Protein AF-0000000085120761 (afdb_homodimer)

pLDDT: mean 97.5, std 2.38, range [82.94, 98.94]

InterPro domains:
  IPR002716 PIN domain [PF01850] (3-139)
  IPR002716 PIN domain [SM00670] (1-136)
  IPR029060 PIN-like domain superfamily [SSF88723] (1-139)

Nearest PDB structures (foldseek):
  4chg-assembly3_E  TM=7.598E-01  e=2.482E-04  Mycobacterium tuberculosis H37Rv
  2fe1-assembly1_A-2  TM=7.048E-01  e=1.363E-04  Pyrobaculum aerophilum str. IM2
  5x3t-assembly1_H  TM=6.875E-01  e=7.294E-04  Mycobacterium tuberculosis H37Rv
  5wzf-assembly1_A  TM=6.531E-01  e=1.497E-03  Mycobacterium tuberculosis H37Rv
  5wz4-assembly1_B  TM=6.826E-01  e=2.019E-03  Mycobacterium tuberculosis H37Rv

Structure (mmCIF, N/CA/C/O backbone):
data_AF-0000000085120761-model_v1
#
loop_
_entity.id
_entity.type
_entity.pdbx_description
1 polymer 'PilT protein domain protein'
#
loop_
_atom_site.group_PDB
_atom_site.id
_atom_site.type_symbol
_atom_site.label_atom_id
_atom_site.label_alt_id
_atom_site.label_comp_id
_atom_site.label_asym_id
_atom_site.label_entity_id
_atom_site.label_seq_id
_atom_site.pdbx_PDB_ins_code
_atom_site.Cartn_x
_atom_site.Cartn_y
_atom_site.Cartn_z
_atom_site.occupancy
_atom_site.B_iso_or_equiv
_atom_site.auth_seq_id
_atom_site.auth_comp_id
_atom_site.auth_asym_id
_atom_site.auth_atom_id
_atom_site.pdbx_PDB_model_num
ATOM 1 N N . MET A 1 1 ? 13.547 -23.406 1.868 1 90.12 1 MET A N 1
ATOM 2 C CA . MET A 1 1 ? 13.953 -22.031 1.578 1 90.12 1 MET A CA 1
ATOM 3 C C . MET A 1 1 ? 12.773 -21.078 1.728 1 90.12 1 MET A C 1
ATOM 5 O O . MET A 1 1 ? 11.625 -21.453 1.461 1 90.12 1 MET A O 1
ATOM 9 N N . ARG A 1 2 ? 13.047 -19.859 2.309 1 96.81 2 ARG A N 1
ATOM 10 C CA . ARG A 1 2 ? 12.039 -18.812 2.506 1 96.81 2 ARG A CA 1
ATOM 11 C C . ARG A 1 2 ? 12.297 -17.625 1.591 1 96.81 2 ARG A C 1
ATOM 13 O O . ARG A 1 2 ? 13.414 -17.094 1.541 1 96.81 2 ARG A O 1
ATOM 20 N N . ILE A 1 3 ? 11.273 -17.266 0.815 1 98.56 3 ILE A N 1
ATOM 21 C CA . ILE A 1 3 ? 11.461 -16.109 -0.053 1 98.56 3 ILE A CA 1
ATOM 22 C C . ILE A 1 3 ? 10.258 -15.172 0.06 1 98.56 3 ILE A C 1
ATOM 24 O O . ILE A 1 3 ? 9.156 -15.602 0.392 1 98.56 3 ILE A O 1
ATOM 28 N N . PHE A 1 4 ? 10.555 -13.953 -0.094 1 98.88 4 PHE A N 1
ATOM 29 C CA . PHE A 1 4 ? 9.477 -13 -0.313 1 98.88 4 PHE A CA 1
ATOM 30 C C . PHE A 1 4 ? 9.109 -12.93 -1.789 1 98.88 4 PHE A C 1
ATOM 32 O O . PHE A 1 4 ? 9.977 -13.031 -2.658 1 98.88 4 PHE A O 1
ATOM 39 N N . VAL A 1 5 ? 7.816 -12.852 -2.111 1 98.75 5 VAL A N 1
ATOM 40 C CA . VAL A 1 5 ? 7.367 -12.836 -3.5 1 98.75 5 VAL A CA 1
ATOM 41 C C . VAL A 1 5 ? 6.75 -11.477 -3.828 1 98.75 5 VAL A C 1
ATOM 43 O O . VAL A 1 5 ? 5.738 -11.094 -3.238 1 98.75 5 VAL A O 1
ATOM 46 N N . ASP A 1 6 ? 7.34 -10.812 -4.742 1 98.44 6 ASP A N 1
ATOM 47 C CA . ASP A 1 6 ? 6.891 -9.5 -5.195 1 98.44 6 ASP A CA 1
ATOM 48 C C . ASP A 1 6 ? 5.652 -9.617 -6.082 1 98.44 6 ASP A C 1
ATOM 50 O O . ASP A 1 6 ? 5.395 -10.672 -6.656 1 98.44 6 ASP A O 1
ATOM 54 N N . SER A 1 7 ? 4.926 -8.484 -6.184 1 98.31 7 SER A N 1
ATOM 55 C CA . SER A 1 7 ? 3.717 -8.453 -7.004 1 98.31 7 SER A CA 1
ATOM 56 C C . SER A 1 7 ? 4.031 -8.75 -8.469 1 98.31 7 SER A C 1
ATOM 58 O O . SER A 1 7 ? 3.201 -9.312 -9.18 1 98.31 7 SER A O 1
ATOM 60 N N . SER A 1 8 ? 5.242 -8.406 -8.938 1 97.25 8 SER A N 1
ATOM 61 C CA . SER A 1 8 ? 5.609 -8.617 -10.336 1 97.25 8 SER A CA 1
ATOM 62 C C . SER A 1 8 ? 5.582 -10.094 -10.695 1 97.25 8 SER A C 1
ATOM 64 O O . SER A 1 8 ? 5.195 -10.461 -11.805 1 97.25 8 SER A O 1
ATOM 66 N N . ILE A 1 9 ? 6 -10.961 -9.766 1 98.06 9 ILE A N 1
ATOM 67 C CA . ILE A 1 9 ? 6 -12.406 -9.992 1 98.06 9 ILE A CA 1
ATOM 68 C C . ILE A 1 9 ? 4.566 -12.914 -10.078 1 98.06 9 ILE A C 1
ATOM 70 O O . ILE A 1 9 ? 4.223 -13.68 -10.984 1 98.06 9 ILE A O 1
ATOM 74 N N . ILE A 1 10 ? 3.746 -12.461 -9.172 1 98.31 10 ILE A N 1
ATOM 75 C CA . ILE A 1 10 ? 2.371 -12.938 -9.07 1 98.31 10 ILE A CA 1
ATOM 76 C C . ILE A 1 10 ? 1.574 -12.461 -10.281 1 98.31 10 ILE A C 1
ATOM 78 O O . ILE A 1 10 ? 0.829 -13.234 -10.891 1 98.31 10 ILE A O 1
ATOM 82 N N . LEU A 1 11 ? 1.753 -11.219 -10.672 1 98.06 11 LEU A N 1
ATOM 83 C CA . LEU A 1 11 ? 1.053 -10.672 -11.828 1 98.06 11 LEU A CA 1
ATOM 84 C C . LEU A 1 11 ? 1.502 -11.359 -13.109 1 98.06 11 LEU A C 1
ATOM 86 O O . LEU A 1 11 ? 0.687 -11.617 -14 1 98.06 11 LEU A O 1
ATOM 90 N N . ALA A 1 12 ? 2.773 -11.648 -13.195 1 97.31 12 ALA A N 1
ATOM 91 C CA . ALA A 1 12 ? 3.279 -12.367 -14.367 1 97.31 12 ALA A CA 1
ATOM 92 C C . ALA A 1 12 ? 2.688 -13.766 -14.453 1 97.31 12 ALA A C 1
ATOM 94 O O . ALA A 1 12 ? 2.354 -14.242 -15.539 1 97.31 12 ALA A O 1
ATOM 95 N N . PHE A 1 13 ? 2.59 -14.383 -13.344 1 97.69 13 PHE A N 1
ATOM 96 C CA . PHE A 1 13 ? 1.987 -15.711 -13.297 1 97.69 13 PHE A CA 1
ATOM 97 C C . PHE A 1 13 ? 0.54 -15.664 -13.766 1 97.69 13 PHE A C 1
ATOM 99 O O . PHE A 1 13 ? 0.128 -16.469 -14.602 1 97.69 13 PHE A O 1
ATOM 106 N N . LEU A 1 14 ? -0.198 -14.664 -13.281 1 97.62 14 LEU A N 1
ATOM 107 C CA . LEU A 1 14 ? -1.61 -14.523 -13.617 1 97.62 14 LEU A CA 1
ATOM 108 C C . LEU A 1 14 ? -1.785 -14.188 -15.094 1 97.62 14 LEU A C 1
ATOM 110 O O . LEU A 1 14 ? -2.773 -14.586 -15.711 1 97.62 14 LEU A O 1
ATOM 114 N N . ALA A 1 15 ? -0.798 -13.492 -15.602 1 95.44 15 ALA A N 1
ATOM 115 C CA . ALA A 1 15 ? -0.85 -13.117 -17.016 1 95.44 15 ALA A CA 1
ATOM 116 C C . ALA A 1 15 ? -0.469 -14.289 -17.906 1 95.44 15 ALA A C 1
ATOM 118 O O . ALA A 1 15 ? -0.767 -14.281 -19.109 1 95.44 15 ALA A O 1
ATOM 119 N N . GLY A 1 16 ? 0.183 -15.312 -17.375 1 91.12 16 GLY A N 1
ATOM 120 C CA . GLY A 1 16 ? 0.531 -16.516 -18.125 1 91.12 16 GLY A CA 1
ATOM 121 C C . GLY A 1 16 ? 1.645 -16.281 -19.125 1 91.12 16 GLY A C 1
ATOM 122 O O . GLY A 1 16 ? 1.691 -16.938 -20.172 1 91.12 16 GLY A O 1
ATOM 123 N N . GLN A 1 17 ? 2.555 -15.391 -18.844 1 83 17 GLN A N 1
ATOM 124 C CA . GLN A 1 17 ? 3.471 -15.016 -19.922 1 83 17 GLN A CA 1
ATOM 125 C C . GLN A 1 17 ? 4.922 -15.117 -19.469 1 83 17 GLN A C 1
ATOM 127 O O . GLN A 1 17 ? 5.84 -14.75 -20.203 1 83 17 GLN A O 1
ATOM 132 N N . ASP A 1 18 ? 5.16 -15.555 -18.312 1 92.38 18 ASP A N 1
ATOM 133 C CA . ASP A 1 18 ? 6.535 -15.531 -17.828 1 92.38 18 ASP A CA 1
ATOM 134 C C . ASP A 1 18 ? 6.898 -16.859 -17.141 1 92.38 18 ASP A C 1
ATOM 136 O O . ASP A 1 18 ? 6.402 -17.156 -16.062 1 92.38 18 ASP A O 1
ATOM 140 N N . GLU A 1 19 ? 7.82 -17.594 -17.703 1 94.56 19 GLU A N 1
ATOM 141 C CA . GLU A 1 19 ? 8.211 -18.906 -17.203 1 94.56 19 GLU A CA 1
ATOM 142 C C . GLU A 1 19 ? 8.867 -18.781 -15.828 1 94.56 19 GLU A C 1
ATOM 144 O O . GLU A 1 19 ? 8.797 -19.719 -15.023 1 94.56 19 GLU A O 1
ATOM 149 N N . ARG A 1 20 ? 9.547 -17.797 -15.633 1 95.69 20 ARG A N 1
ATOM 150 C CA . ARG A 1 20 ? 10.188 -17.594 -14.336 1 95.69 20 ARG A CA 1
ATOM 151 C C . ARG A 1 20 ? 9.156 -17.516 -13.219 1 95.69 20 ARG A C 1
ATOM 153 O O . ARG A 1 20 ? 9.336 -18.109 -12.156 1 95.69 20 ARG A O 1
ATOM 160 N N . ALA A 1 21 ? 8.086 -16.797 -13.469 1 97.38 21 ALA A N 1
ATOM 161 C CA . ALA A 1 21 ? 6.988 -16.688 -12.508 1 97.38 21 ALA A CA 1
ATOM 162 C C . ALA A 1 21 ? 6.344 -18.047 -12.258 1 97.38 21 ALA A C 1
ATOM 164 O O . ALA A 1 21 ? 6.051 -18.406 -11.109 1 97.38 21 ALA A O 1
ATOM 165 N N . TYR A 1 22 ? 6.211 -18.844 -13.344 1 96.94 22 TYR A N 1
ATOM 166 C CA . TYR A 1 22 ? 5.613 -20.172 -13.227 1 96.94 22 TYR A CA 1
ATOM 167 C C . TYR A 1 22 ? 6.461 -21.062 -12.336 1 96.94 22 TYR A C 1
ATOM 169 O O . TYR A 1 22 ? 5.938 -21.766 -11.469 1 96.94 22 TYR A O 1
ATOM 177 N N . ARG A 1 23 ? 7.68 -21.031 -12.531 1 97 23 ARG A N 1
ATOM 178 C CA . ARG A 1 23 ? 8.586 -21.875 -11.766 1 97 23 ARG A CA 1
ATOM 179 C C . ARG A 1 23 ? 8.523 -21.531 -10.281 1 97 23 ARG A C 1
ATOM 181 O O . ARG A 1 23 ? 8.438 -22.438 -9.438 1 97 23 ARG A O 1
ATOM 188 N N . ILE A 1 24 ? 8.562 -20.266 -9.953 1 97.12 24 ILE A N 1
ATOM 189 C CA . ILE A 1 24 ? 8.555 -19.812 -8.562 1 97.12 24 ILE A CA 1
ATOM 190 C C . ILE A 1 24 ? 7.246 -20.25 -7.891 1 97.12 24 ILE A C 1
ATOM 192 O O . ILE A 1 24 ? 7.262 -20.812 -6.801 1 97.12 24 ILE A O 1
ATOM 196 N N . VAL A 1 25 ? 6.145 -20.016 -8.539 1 97.62 25 VAL A N 1
ATOM 197 C CA . VAL A 1 25 ? 4.832 -20.328 -7.98 1 97.62 25 VAL A CA 1
ATOM 198 C C . VAL A 1 25 ? 4.68 -21.844 -7.84 1 97.62 25 VAL A C 1
ATOM 200 O O . VAL A 1 25 ? 4.125 -22.328 -6.852 1 97.62 25 VAL A O 1
ATOM 203 N N . GLU A 1 26 ? 5.18 -22.547 -8.82 1 96.94 26 GLU A N 1
ATOM 204 C CA . GLU A 1 26 ? 5.133 -24 -8.766 1 96.94 26 GLU A CA 1
ATOM 205 C C . GLU A 1 26 ? 5.922 -24.531 -7.574 1 96.94 26 GLU A C 1
ATOM 207 O O . GLU A 1 26 ? 5.461 -25.438 -6.879 1 96.94 26 GLU A O 1
ATOM 212 N N . GLU A 1 27 ? 7.07 -23.984 -7.355 1 97.5 27 GLU A N 1
ATOM 213 C CA . GLU A 1 27 ? 7.898 -24.406 -6.23 1 97.5 27 GLU A CA 1
ATOM 214 C C . GLU A 1 27 ? 7.219 -24.109 -4.898 1 97.5 27 GLU A C 1
ATOM 216 O O . GLU A 1 27 ? 7.371 -24.859 -3.934 1 97.5 27 GLU A O 1
ATOM 221 N N . ILE A 1 28 ? 6.473 -23.062 -4.859 1 97.81 28 ILE A N 1
ATOM 222 C CA . ILE A 1 28 ? 5.742 -22.703 -3.646 1 97.81 28 ILE A CA 1
ATOM 223 C C . ILE A 1 28 ? 4.543 -23.641 -3.477 1 97.81 28 ILE A C 1
ATOM 225 O O . ILE A 1 28 ? 4.27 -24.109 -2.373 1 97.81 28 ILE A O 1
ATOM 229 N N . GLU A 1 29 ? 3.885 -23.891 -4.57 1 96.69 29 GLU A N 1
ATOM 230 C CA . GLU A 1 29 ? 2.715 -24.766 -4.562 1 96.69 29 GLU A CA 1
ATOM 231 C C . GLU A 1 29 ? 3.082 -26.172 -4.105 1 96.69 29 GLU A C 1
ATOM 233 O O . GLU A 1 29 ? 2.303 -26.828 -3.408 1 96.69 29 GLU A O 1
ATOM 238 N N . ASN A 1 30 ? 4.246 -26.562 -4.473 1 96.62 30 ASN A N 1
ATOM 239 C CA . ASN A 1 30 ? 4.684 -27.906 -4.133 1 96.62 30 ASN A CA 1
ATOM 240 C C . ASN A 1 30 ? 5.422 -27.938 -2.797 1 96.62 30 ASN A C 1
ATOM 242 O O . ASN A 1 30 ? 6.004 -28.969 -2.428 1 96.62 30 ASN A O 1
ATOM 246 N N . HIS A 1 31 ? 5.461 -26.859 -2.094 1 95.75 31 HIS A N 1
ATOM 247 C CA . HIS A 1 31 ? 6.008 -26.719 -0.748 1 95.75 31 HIS A CA 1
ATOM 248 C C . HIS A 1 31 ? 7.516 -26.922 -0.742 1 95.75 31 HIS A C 1
ATOM 250 O O . HIS A 1 31 ? 8.094 -27.297 0.283 1 95.75 31 HIS A O 1
ATOM 256 N N . ALA A 1 32 ? 8.078 -26.719 -1.984 1 96.56 32 ALA A N 1
ATOM 257 C CA . ALA A 1 32 ? 9.539 -26.766 -2.049 1 96.56 32 ALA A CA 1
ATOM 258 C C . ALA A 1 32 ? 10.156 -25.516 -1.42 1 96.56 32 ALA A C 1
ATOM 260 O O . ALA A 1 32 ? 11.258 -25.578 -0.875 1 96.56 32 ALA A O 1
ATOM 261 N N . ILE A 1 33 ? 9.516 -24.438 -1.567 1 96.75 33 ILE A N 1
ATOM 262 C CA . ILE A 1 33 ? 9.914 -23.188 -0.923 1 96.75 33 ILE A CA 1
ATOM 263 C C . ILE A 1 33 ? 8.703 -22.562 -0.25 1 96.75 33 ILE A C 1
ATOM 265 O O . ILE A 1 33 ? 7.555 -22.875 -0.589 1 96.75 33 ILE A O 1
ATOM 269 N N . ILE A 1 34 ? 8.961 -21.781 0.812 1 98.31 34 ILE A N 1
ATOM 270 C CA . ILE A 1 34 ? 7.91 -21.016 1.476 1 98.31 34 ILE A CA 1
ATOM 271 C C . ILE A 1 34 ? 7.891 -19.594 0.943 1 98.31 34 ILE A C 1
ATOM 273 O O . ILE A 1 34 ? 8.898 -18.891 1.001 1 98.31 34 ILE A O 1
ATOM 277 N N . GLY A 1 35 ? 6.758 -19.188 0.335 1 98.75 35 GLY A N 1
ATOM 278 C CA . GLY A 1 35 ? 6.594 -17.844 -0.196 1 98.75 35 GLY A CA 1
ATOM 279 C C . GLY A 1 35 ? 5.883 -16.906 0.761 1 98.75 35 GLY A C 1
ATOM 280 O O . GLY A 1 35 ? 4.852 -17.266 1.339 1 98.75 35 GLY A O 1
ATOM 281 N N . TYR A 1 36 ? 6.453 -15.734 0.98 1 98.94 36 TYR A N 1
ATOM 282 C CA . TYR A 1 36 ? 5.879 -14.727 1.86 1 98.94 36 TYR A CA 1
ATOM 283 C C . TYR A 1 36 ? 5.445 -13.492 1.07 1 98.94 36 TYR A C 1
ATOM 285 O O . TYR A 1 36 ? 6.066 -13.148 0.063 1 98.94 36 TYR A O 1
ATOM 293 N N . ILE A 1 37 ? 4.406 -12.875 1.478 1 98.94 37 ILE A N 1
ATOM 294 C CA . ILE A 1 37 ? 3.941 -11.594 0.964 1 98.94 37 ILE A CA 1
ATOM 295 C C . ILE A 1 37 ? 3.504 -10.695 2.125 1 98.94 37 ILE A C 1
ATOM 297 O O . ILE A 1 37 ? 3.65 -11.07 3.291 1 98.94 37 ILE A O 1
ATOM 301 N N . ASN A 1 38 ? 3.129 -9.5 1.855 1 98.94 38 ASN A N 1
ATOM 302 C CA . ASN A 1 38 ? 2.477 -8.617 2.818 1 98.94 38 ASN A CA 1
ATOM 303 C C . ASN A 1 38 ? 1.312 -7.863 2.186 1 98.94 38 ASN A C 1
ATOM 305 O O . ASN A 1 38 ? 0.981 -8.086 1.021 1 98.94 38 ASN A O 1
ATOM 309 N N . ALA A 1 39 ? 0.643 -7.027 2.938 1 98.88 39 ALA A N 1
ATOM 310 C CA . ALA A 1 39 ? -0.586 -6.371 2.5 1 98.88 39 ALA A CA 1
ATOM 311 C C . ALA A 1 39 ? -0.325 -5.453 1.311 1 98.88 39 ALA A C 1
ATOM 313 O O . ALA A 1 39 ? -1.201 -5.258 0.465 1 98.88 39 ALA A O 1
ATOM 314 N N . VAL A 1 40 ? 0.899 -4.898 1.229 1 98.88 40 VAL A N 1
ATOM 315 C CA . VAL A 1 40 ? 1.257 -4.039 0.105 1 98.88 40 VAL A CA 1
ATOM 316 C C . VAL A 1 40 ? 1.258 -4.852 -1.188 1 98.88 40 VAL A C 1
ATOM 318 O O . VAL A 1 40 ? 0.749 -4.395 -2.215 1 98.88 40 VAL A O 1
ATOM 321 N N . VAL A 1 41 ? 1.777 -6.074 -1.145 1 98.88 41 VAL A N 1
ATOM 322 C CA . VAL A 1 41 ? 1.788 -6.961 -2.307 1 98.88 41 VAL A CA 1
ATOM 323 C C . VAL A 1 41 ? 0.355 -7.309 -2.703 1 98.88 41 VAL A C 1
ATOM 325 O O . VAL A 1 41 ? 0.017 -7.32 -3.889 1 98.88 41 VAL A O 1
ATOM 328 N N . VAL A 1 42 ? -0.5 -7.566 -1.723 1 98.94 42 VAL A N 1
ATOM 329 C CA . VAL A 1 42 ? -1.896 -7.887 -2.004 1 98.94 42 VAL A CA 1
ATOM 330 C C . VAL A 1 42 ? -2.561 -6.719 -2.729 1 98.94 42 VAL A C 1
ATOM 332 O O . VAL A 1 42 ? -3.258 -6.918 -3.727 1 98.94 42 VAL A O 1
ATOM 335 N N . ASP A 1 43 ? -2.35 -5.531 -2.23 1 98.75 43 ASP A N 1
ATOM 336 C CA . ASP A 1 43 ? -2.902 -4.328 -2.848 1 98.75 43 ASP A CA 1
ATOM 337 C C . ASP A 1 43 ? -2.455 -4.207 -4.305 1 98.75 43 ASP A C 1
ATOM 339 O O . ASP A 1 43 ? -3.283 -4.023 -5.199 1 98.75 43 ASP A O 1
ATOM 343 N N . GLU A 1 44 ? -1.171 -4.371 -4.531 1 98.5 44 GLU A N 1
ATOM 344 C CA . GLU A 1 44 ? -0.598 -4.215 -5.863 1 98.5 44 GLU A CA 1
ATOM 345 C C . GLU A 1 44 ? -1.101 -5.297 -6.812 1 98.5 44 GLU A C 1
ATOM 347 O O . GLU A 1 44 ? -1.391 -5.023 -7.98 1 98.5 44 GLU A O 1
ATOM 352 N N . VAL A 1 45 ? -1.205 -6.535 -6.348 1 98.81 45 VAL A N 1
ATOM 353 C CA . VAL A 1 45 ? -1.626 -7.656 -7.184 1 98.81 45 VAL A CA 1
ATOM 354 C C . VAL A 1 45 ? -3.09 -7.484 -7.578 1 98.81 45 VAL A C 1
ATOM 356 O O . VAL A 1 45 ? -3.443 -7.621 -8.75 1 98.81 45 VAL A O 1
ATOM 359 N N . VAL A 1 46 ? -3.947 -7.129 -6.602 1 98.81 46 VAL A N 1
ATOM 360 C CA . VAL A 1 46 ? -5.375 -6.992 -6.875 1 98.81 46 VAL A CA 1
ATOM 361 C C . VAL A 1 46 ? -5.605 -5.828 -7.836 1 98.81 46 VAL A C 1
ATOM 363 O O . VAL A 1 46 ? -6.305 -5.977 -8.844 1 98.81 46 VAL A O 1
ATOM 366 N N . HIS A 1 47 ? -4.988 -4.734 -7.551 1 98.31 47 HIS A N 1
ATOM 367 C CA . HIS A 1 47 ? -5.125 -3.564 -8.406 1 98.31 47 HIS A CA 1
ATOM 368 C C . HIS A 1 47 ? -4.578 -3.838 -9.805 1 98.31 47 HIS A C 1
ATOM 370 O O . HIS A 1 47 ? -5.242 -3.553 -10.805 1 98.31 47 HIS A O 1
ATOM 376 N N . GLY A 1 48 ? -3.377 -4.348 -9.836 1 98 48 GLY A N 1
ATOM 377 C CA . GLY A 1 48 ? -2.748 -4.652 -11.109 1 98 48 GLY A CA 1
ATOM 378 C C . GLY A 1 48 ? -3.529 -5.656 -11.938 1 98 48 GLY A C 1
ATOM 379 O O . GLY A 1 48 ? -3.668 -5.496 -13.148 1 98 48 GLY A O 1
ATOM 380 N N . TYR A 1 49 ? -4.031 -6.676 -11.281 1 98.56 49 TYR A N 1
ATOM 381 C CA . TYR A 1 49 ? -4.793 -7.707 -11.977 1 98.56 49 TYR A CA 1
ATOM 382 C C . TYR A 1 49 ? -6.07 -7.133 -12.578 1 98.56 49 TYR A C 1
ATOM 384 O O . TYR A 1 49 ? -6.422 -7.441 -13.719 1 98.56 49 TYR A O 1
ATOM 392 N N . LEU A 1 50 ? -6.793 -6.316 -11.805 1 98.5 50 LEU A N 1
ATOM 393 C CA . LEU A 1 50 ? -8.031 -5.719 -12.305 1 98.5 50 LEU A CA 1
ATOM 394 C C . LEU A 1 50 ? -7.758 -4.848 -13.523 1 98.5 50 LEU A C 1
ATOM 396 O O . LEU A 1 50 ? -8.523 -4.871 -14.492 1 98.5 50 LEU A O 1
ATOM 400 N N . ARG A 1 51 ? -6.656 -4.121 -13.469 1 98 51 ARG A N 1
ATOM 401 C CA . ARG A 1 51 ? -6.293 -3.316 -14.633 1 98 51 ARG A CA 1
ATOM 402 C C . ARG A 1 51 ? -6.012 -4.199 -15.844 1 98 51 ARG A C 1
ATOM 404 O O . ARG A 1 51 ? -6.484 -3.922 -16.953 1 98 51 ARG A O 1
ATOM 411 N N . LEU A 1 52 ? -5.285 -5.219 -15.617 1 96.44 52 LEU A N 1
ATOM 412 C CA . LEU A 1 52 ? -4.883 -6.125 -16.688 1 96.44 52 LEU A CA 1
ATOM 413 C C . LEU A 1 52 ? -6.094 -6.855 -17.266 1 96.44 52 LEU A C 1
ATOM 415 O O . LEU A 1 52 ? -6.25 -6.938 -18.484 1 96.44 52 LEU A O 1
ATOM 419 N N . ALA A 1 53 ? -6.926 -7.371 -16.406 1 97 53 ALA A N 1
ATOM 420 C CA . ALA A 1 53 ? -8.039 -8.234 -16.797 1 97 53 ALA A CA 1
ATOM 421 C C . ALA A 1 53 ? -9.148 -7.43 -17.469 1 97 53 ALA A C 1
ATOM 423 O O . ALA A 1 53 ? -9.859 -7.941 -18.328 1 97 53 ALA A O 1
ATOM 424 N N . THR A 1 54 ? -9.297 -6.164 -17.094 1 97.62 54 THR A N 1
ATOM 425 C CA . THR A 1 54 ? -10.438 -5.402 -17.578 1 97.62 54 THR A CA 1
ATOM 426 C C . THR A 1 54 ? -10 -4.383 -18.641 1 97.62 54 THR A C 1
ATOM 428 O O . THR A 1 54 ? -10.82 -3.879 -19.406 1 97.62 54 THR A O 1
ATOM 431 N N . GLY A 1 55 ? -8.781 -3.992 -18.594 1 97.69 55 GLY A N 1
ATOM 432 C CA . GLY A 1 55 ? -8.289 -2.93 -19.453 1 97.69 55 GLY A CA 1
ATOM 433 C C . GLY A 1 55 ? -8.781 -1.553 -19.031 1 97.69 55 GLY A C 1
ATOM 434 O O . GLY A 1 55 ? -8.617 -0.582 -19.781 1 97.69 55 GLY A O 1
ATOM 435 N N . LEU A 1 56 ? -9.305 -1.443 -17.906 1 98 56 LEU A N 1
ATOM 436 C CA . LEU A 1 56 ? -9.898 -0.193 -17.453 1 98 56 LEU A CA 1
ATOM 437 C C . LEU A 1 56 ? -8.891 0.625 -16.656 1 98 56 LEU A C 1
ATOM 439 O O . LEU A 1 56 ? -7.934 0.074 -16.094 1 98 56 LEU A O 1
ATOM 443 N N . SER A 1 57 ? -9.117 1.918 -16.609 1 97.88 57 SER A N 1
ATOM 444 C CA . SER A 1 57 ? -8.32 2.789 -15.75 1 97.88 57 SER A CA 1
ATOM 445 C C . SER A 1 57 ? -8.648 2.559 -14.273 1 97.88 57 SER A C 1
ATOM 447 O O . SER A 1 57 ? -9.719 2.047 -13.938 1 97.88 57 SER A O 1
ATOM 449 N N . SER A 1 58 ? -7.707 2.947 -13.422 1 97 58 SER A N 1
ATOM 450 C CA . SER A 1 58 ? -7.938 2.859 -11.984 1 97 58 SER A CA 1
ATOM 451 C C . SER A 1 58 ? -9.203 3.605 -11.578 1 97 58 SER A C 1
ATOM 453 O O . SER A 1 58 ? -9.945 3.148 -10.711 1 97 58 SER A O 1
ATOM 455 N N . LYS A 1 59 ? -9.414 4.73 -12.219 1 97 59 LYS A N 1
ATOM 456 C CA . LYS A 1 59 ? -10.586 5.543 -11.922 1 97 59 LYS A CA 1
ATOM 457 C C . LYS A 1 59 ? -11.875 4.789 -12.25 1 97 59 LYS A C 1
ATOM 459 O O . LYS A 1 59 ? -12.828 4.809 -11.461 1 97 59 LYS A O 1
ATOM 464 N N . ARG A 1 60 ? -11.898 4.191 -13.375 1 98.25 60 ARG A N 1
ATOM 465 C CA . ARG A 1 60 ? -13.086 3.449 -13.789 1 98.25 60 ARG A CA 1
ATOM 466 C C . ARG A 1 60 ? -13.305 2.229 -12.898 1 98.25 60 ARG A C 1
ATOM 468 O O . ARG A 1 60 ? -14.445 1.897 -12.562 1 98.25 60 ARG A O 1
ATOM 475 N N . ILE A 1 61 ? -12.266 1.545 -12.523 1 98.44 61 ILE A N 1
ATOM 476 C CA . ILE A 1 61 ? -12.352 0.398 -11.625 1 98.44 61 ILE A CA 1
ATOM 477 C C . ILE A 1 61 ? -12.93 0.837 -10.281 1 98.44 61 ILE A C 1
ATOM 479 O O . ILE A 1 61 ? -13.812 0.18 -9.734 1 98.44 61 ILE A O 1
ATOM 483 N N . ARG A 1 62 ? -12.414 1.947 -9.797 1 97.94 62 ARG A N 1
ATOM 484 C CA . ARG A 1 62 ? -12.914 2.494 -8.547 1 97.94 62 ARG A CA 1
ATOM 485 C C . ARG A 1 62 ? -14.414 2.775 -8.633 1 97.94 62 ARG A C 1
ATOM 487 O O . ARG A 1 62 ? -15.164 2.461 -7.703 1 97.94 62 ARG A O 1
ATOM 494 N N . GLN A 1 63 ? -14.852 3.336 -9.75 1 97.81 63 GLN A N 1
ATOM 495 C CA . GLN A 1 63 ? -16.25 3.664 -9.953 1 97.81 63 GLN A CA 1
ATOM 496 C C . GLN A 1 63 ? -17.109 2.402 -9.984 1 97.81 63 GLN A C 1
ATOM 498 O O . GLN A 1 63 ? -18.203 2.375 -9.414 1 97.81 63 GLN A O 1
ATOM 503 N N . LEU A 1 64 ? -16.641 1.434 -10.648 1 98.25 64 LEU A N 1
ATOM 504 C CA . LEU A 1 64 ? -17.391 0.187 -10.773 1 98.25 64 LEU A CA 1
ATOM 505 C C . LEU A 1 64 ? -17.469 -0.538 -9.438 1 98.25 64 LEU A C 1
ATOM 507 O O . LEU A 1 64 ? -18.5 -1.129 -9.102 1 98.25 64 LEU A O 1
ATOM 511 N N . LEU A 1 65 ? -16.359 -0.501 -8.68 1 98 65 LEU A N 1
ATOM 512 C CA . LEU A 1 65 ? -16.375 -1.09 -7.348 1 98 65 LEU A CA 1
ATOM 513 C C . LEU A 1 65 ? -17.359 -0.355 -6.445 1 98 65 LEU A C 1
ATOM 515 O O . LEU A 1 65 ? -18.094 -0.983 -5.684 1 98 65 LEU A O 1
ATOM 519 N N . ALA A 1 66 ? -17.328 0.949 -6.559 1 97.31 66 ALA A N 1
ATOM 520 C CA . ALA A 1 66 ? -18.234 1.763 -5.754 1 97.31 66 ALA A CA 1
ATOM 521 C C . ALA A 1 66 ? -19.688 1.401 -6.031 1 97.31 66 ALA A C 1
ATOM 523 O O . ALA A 1 66 ? -20.547 1.486 -5.141 1 97.31 66 ALA A O 1
ATOM 524 N N . LYS A 1 67 ? -19.969 0.967 -7.238 1 96.75 67 LYS A N 1
ATOM 525 C CA . LYS A 1 67 ? -21.312 0.571 -7.645 1 96.75 67 LYS A CA 1
ATOM 526 C C . LYS A 1 67 ? -21.562 -0.898 -7.328 1 96.75 67 LYS A C 1
ATOM 528 O O . LYS A 1 67 ? -22.594 -1.45 -7.715 1 96.75 67 LYS A O 1
ATOM 533 N N . ARG A 1 68 ? -20.641 -1.521 -6.68 1 95.06 68 ARG A N 1
ATOM 534 C CA . ARG A 1 68 ? -20.719 -2.916 -6.262 1 95.06 68 ARG A CA 1
ATOM 535 C C . ARG A 1 68 ? -20.859 -3.842 -7.465 1 95.06 68 ARG A C 1
ATOM 537 O O . ARG A 1 68 ? -21.656 -4.777 -7.449 1 95.06 68 ARG A O 1
ATOM 544 N N . ASP A 1 69 ? -20.172 -3.43 -8.523 1 93.81 69 ASP A N 1
ATOM 545 C CA . ASP A 1 69 ? -20.109 -4.352 -9.648 1 93.81 69 ASP A CA 1
ATOM 546 C C . ASP A 1 69 ? -19.484 -5.68 -9.242 1 93.81 69 ASP A C 1
ATOM 548 O O . ASP A 1 69 ? -18.266 -5.766 -9.062 1 93.81 69 ASP A O 1
ATOM 552 N N . ARG A 1 70 ? -20.203 -6.75 -9.297 1 94.62 70 ARG A N 1
ATOM 553 C CA . ARG A 1 70 ? -19.781 -8.047 -8.781 1 94.62 70 ARG A CA 1
ATOM 554 C C . ARG A 1 70 ? -18.75 -8.688 -9.695 1 94.62 70 ARG A C 1
ATOM 556 O O . ARG A 1 70 ? -17.969 -9.547 -9.266 1 94.62 70 ARG A O 1
ATOM 563 N N . ARG A 1 71 ? -18.719 -8.266 -10.883 1 97.25 71 ARG A N 1
ATOM 564 C CA . ARG A 1 71 ? -17.828 -8.883 -11.852 1 97.25 71 ARG A CA 1
ATOM 565 C C . ARG A 1 71 ? -16.359 -8.68 -11.461 1 97.25 71 ARG A C 1
ATOM 567 O O . ARG A 1 71 ? -15.539 -9.578 -11.633 1 97.25 71 ARG A O 1
ATOM 574 N N . LEU A 1 72 ? -16.062 -7.484 -10.992 1 98.06 72 LEU A N 1
ATOM 575 C CA . LEU A 1 72 ? -14.68 -7.176 -10.625 1 98.06 72 LEU A CA 1
ATOM 576 C C . LEU A 1 72 ? -14.219 -8.039 -9.461 1 98.06 72 LEU A C 1
ATOM 578 O O . LEU A 1 72 ? -13.148 -8.648 -9.516 1 98.06 72 LEU A O 1
ATOM 582 N N . VAL A 1 73 ? -15.023 -8.109 -8.438 1 97.88 73 VAL A N 1
ATOM 583 C CA . VAL A 1 73 ? -14.664 -8.875 -7.25 1 97.88 73 VAL A CA 1
ATOM 584 C C . VAL A 1 73 ? -14.648 -10.367 -7.582 1 97.88 73 VAL A C 1
ATOM 586 O O . VAL A 1 73 ? -13.836 -11.117 -7.043 1 97.88 73 VAL A O 1
ATOM 589 N N . GLU A 1 74 ? -15.555 -10.789 -8.43 1 98.25 74 GLU A N 1
ATOM 590 C CA . GLU A 1 74 ? -15.586 -12.188 -8.852 1 98.25 74 GLU A CA 1
ATOM 591 C C . GLU A 1 74 ? -14.305 -12.578 -9.578 1 98.25 74 GLU A C 1
ATOM 593 O O . GLU A 1 74 ? -13.789 -13.68 -9.391 1 98.25 74 GLU A O 1
ATOM 598 N N . LEU A 1 75 ? -13.844 -11.648 -10.414 1 98.38 75 LEU A N 1
ATOM 599 C CA . LEU A 1 75 ? -12.57 -11.883 -11.078 1 98.38 75 LEU A CA 1
ATOM 600 C C . LEU A 1 75 ? -11.453 -12.094 -10.062 1 98.38 75 LEU A C 1
ATOM 602 O O . LEU A 1 75 ? -10.656 -13.016 -10.195 1 98.38 75 LEU A O 1
ATOM 606 N N . VAL A 1 76 ? -11.422 -11.266 -9.039 1 98.69 76 VAL A N 1
ATOM 607 C CA . VAL A 1 76 ? -10.391 -11.32 -8.008 1 98.69 76 VAL A CA 1
ATOM 608 C C . VAL A 1 76 ? -10.523 -12.609 -7.207 1 98.69 76 VAL A C 1
ATOM 610 O O . VAL A 1 76 ? -9.531 -13.297 -6.945 1 98.69 76 VAL A O 1
ATOM 613 N N . LYS A 1 77 ? -11.727 -12.945 -6.832 1 98.56 77 LYS A N 1
ATOM 614 C CA . LYS A 1 77 ? -11.984 -14.133 -6.02 1 98.56 77 LYS A CA 1
ATOM 615 C C . LYS A 1 77 ? -11.656 -15.406 -6.793 1 98.56 77 LYS A C 1
ATOM 617 O O . LYS A 1 77 ? -11.188 -16.391 -6.211 1 98.56 77 LYS A O 1
ATOM 622 N N . SER A 1 78 ? -11.891 -15.375 -8.078 1 98.44 78 SER A N 1
ATOM 623 C CA . SER A 1 78 ? -11.68 -16.562 -8.898 1 98.44 78 SER A CA 1
ATOM 624 C C . SER A 1 78 ? -10.203 -16.734 -9.266 1 98.44 78 SER A C 1
ATOM 626 O O . SER A 1 78 ? -9.664 -17.828 -9.211 1 98.44 78 SER A O 1
ATOM 628 N N . ASP A 1 79 ? -9.586 -15.641 -9.617 1 98.19 79 ASP A N 1
ATOM 629 C CA . ASP A 1 79 ? -8.281 -15.75 -10.266 1 98.19 79 ASP A CA 1
ATOM 630 C C . ASP A 1 79 ? -7.152 -15.406 -9.289 1 98.19 79 ASP A C 1
ATOM 632 O O . ASP A 1 79 ? -6.047 -15.945 -9.398 1 98.19 79 ASP A O 1
ATOM 636 N N . VAL A 1 80 ? -7.406 -14.516 -8.367 1 98.81 80 VAL A N 1
ATOM 637 C CA . VAL A 1 80 ? -6.324 -13.953 -7.566 1 98.81 80 VAL A CA 1
ATOM 638 C C . VAL A 1 80 ? -6.312 -14.602 -6.184 1 98.81 80 VAL A C 1
ATOM 640 O O . VAL A 1 80 ? -5.262 -15.039 -5.707 1 98.81 80 VAL A O 1
ATOM 643 N N . GLU A 1 81 ? -7.449 -14.688 -5.531 1 98.75 81 GLU A N 1
ATOM 644 C CA . GLU A 1 81 ? -7.559 -15.102 -4.137 1 98.75 81 GLU A CA 1
ATOM 645 C C . GLU A 1 81 ? -6.992 -16.5 -3.934 1 98.75 81 GLU A C 1
ATOM 647 O O . GLU A 1 81 ? -6.238 -16.75 -2.99 1 98.75 81 GLU A O 1
ATOM 652 N N . PRO A 1 82 ? -7.324 -17.5 -4.801 1 98.44 82 PRO A N 1
ATOM 653 C CA . PRO A 1 82 ? -6.75 -18.828 -4.605 1 98.44 82 PRO A CA 1
ATOM 654 C C . PRO A 1 82 ? -5.227 -18.828 -4.672 1 98.44 82 PRO A C 1
ATOM 656 O O . PRO A 1 82 ? -4.574 -19.594 -3.947 1 98.44 82 PRO A O 1
ATOM 659 N N . LEU A 1 83 ? -4.703 -18.016 -5.535 1 98.5 83 LEU A N 1
ATOM 660 C CA . LEU A 1 83 ? -3.256 -17.922 -5.676 1 98.5 83 LEU A CA 1
ATOM 661 C C . LEU A 1 83 ? -2.627 -17.312 -4.426 1 98.5 83 LEU A C 1
ATOM 663 O O . LEU A 1 83 ? -1.604 -17.797 -3.941 1 98.5 83 LEU A O 1
ATOM 667 N N . LEU A 1 84 ? -3.225 -16.281 -3.873 1 98.81 84 LEU A N 1
ATOM 668 C CA . LEU A 1 84 ? -2.674 -15.578 -2.717 1 98.81 84 LEU A CA 1
ATOM 669 C C . LEU A 1 84 ? -2.668 -16.484 -1.489 1 98.81 84 LEU A C 1
ATOM 671 O O . LEU A 1 84 ? -1.873 -16.281 -0.568 1 98.81 84 LEU A O 1
ATOM 675 N N . LYS A 1 85 ? -3.5 -17.5 -1.495 1 98.12 85 LYS A N 1
ATOM 676 C CA . LYS A 1 85 ? -3.59 -18.438 -0.375 1 98.12 85 LYS A CA 1
ATOM 677 C C . LYS A 1 85 ? -2.334 -19.297 -0.273 1 98.12 85 LYS A C 1
ATOM 679 O O . LYS A 1 85 ? -2.078 -19.906 0.764 1 98.12 85 LYS A O 1
ATOM 684 N N . LEU A 1 86 ? -1.57 -19.328 -1.359 1 98.25 86 LEU A N 1
ATOM 685 C CA . LEU A 1 86 ? -0.36 -20.141 -1.382 1 98.25 86 LEU A CA 1
ATOM 686 C C . LEU A 1 86 ? 0.73 -19.531 -0.516 1 98.25 86 LEU A C 1
ATOM 688 O O . LEU A 1 86 ? 1.708 -20.188 -0.168 1 98.25 86 LEU A O 1
ATOM 692 N N . PHE A 1 87 ? 0.569 -18.234 -0.156 1 98.75 87 PHE A N 1
ATOM 693 C CA . PHE A 1 87 ? 1.633 -17.5 0.503 1 98.75 87 PHE A CA 1
ATOM 694 C C . PHE A 1 87 ? 1.292 -17.25 1.967 1 98.75 87 PHE A C 1
ATOM 696 O O . PHE A 1 87 ? 0.122 -17.281 2.354 1 98.75 87 PHE A O 1
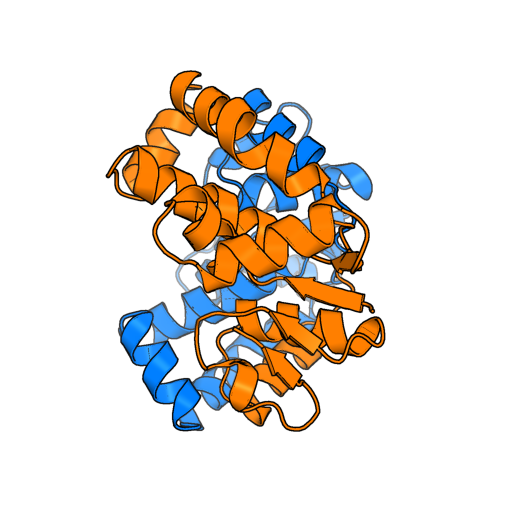ATOM 703 N N . ILE A 1 88 ? 2.271 -17.062 2.736 1 98.81 88 ILE A N 1
ATOM 704 C CA . ILE A 1 88 ? 2.109 -16.594 4.105 1 98.81 88 ILE A CA 1
ATOM 705 C C . ILE A 1 88 ? 2.205 -15.07 4.141 1 98.81 88 ILE A C 1
ATOM 707 O O . ILE A 1 88 ? 3.184 -14.492 3.66 1 98.81 88 ILE A O 1
ATOM 711 N N . THR A 1 89 ? 1.214 -14.438 4.652 1 98.88 89 THR A N 1
ATOM 712 C CA . THR A 1 89 ? 1.185 -12.984 4.711 1 98.88 89 THR A CA 1
ATOM 713 C C . THR A 1 89 ? 1.845 -12.477 5.992 1 98.88 89 THR A C 1
ATOM 715 O O . THR A 1 89 ? 1.451 -12.867 7.094 1 98.88 89 THR A O 1
ATOM 718 N N . LEU A 1 90 ? 2.787 -11.625 5.836 1 98.94 90 LEU A N 1
ATOM 719 C CA . LEU A 1 90 ? 3.521 -11.094 6.977 1 98.94 90 LEU A CA 1
ATOM 720 C C . LEU A 1 90 ? 2.938 -9.758 7.422 1 98.94 90 LEU A C 1
ATOM 722 O O . LEU A 1 90 ? 2.582 -8.922 6.59 1 98.94 90 LEU A O 1
ATOM 726 N N . PRO A 1 91 ? 2.824 -9.586 8.773 1 98.88 91 PRO A N 1
ATOM 727 C CA . PRO A 1 91 ? 2.463 -8.258 9.273 1 98.88 91 PRO A CA 1
ATOM 728 C C . PRO A 1 91 ? 3.465 -7.176 8.859 1 98.88 91 PRO A C 1
ATOM 730 O O . PRO A 1 91 ? 4.66 -7.457 8.742 1 98.88 91 PRO A O 1
ATOM 733 N N . ILE A 1 92 ? 2.939 -5.988 8.602 1 98.94 92 ILE A N 1
ATOM 734 C CA . ILE A 1 92 ? 3.795 -4.832 8.352 1 98.94 92 ILE A CA 1
ATOM 735 C C . ILE A 1 92 ? 3.936 -4.012 9.633 1 98.94 92 ILE A C 1
ATOM 737 O O . ILE A 1 92 ? 2.945 -3.5 10.164 1 98.94 92 ILE A O 1
ATOM 741 N N . VAL A 1 93 ? 5.156 -3.975 10.117 1 98.69 93 VAL A N 1
ATOM 742 C CA . VAL A 1 93 ? 5.465 -3.225 11.328 1 98.69 93 VAL A CA 1
ATOM 743 C C . VAL A 1 93 ? 6.586 -2.229 11.055 1 98.69 93 VAL A C 1
ATOM 745 O O . VAL A 1 93 ? 7.762 -2.525 11.289 1 98.69 93 VAL A O 1
ATOM 748 N N . LEU A 1 94 ? 6.176 -1.099 10.547 1 98.62 94 LEU A N 1
ATOM 749 C CA . LEU A 1 94 ? 7.172 -0.116 10.133 1 98.62 94 LEU A CA 1
ATOM 750 C C . LEU A 1 94 ? 6.758 1.289 10.555 1 98.62 94 LEU A C 1
ATOM 752 O O . LEU A 1 94 ? 5.566 1.604 10.602 1 98.62 94 LEU A O 1
ATOM 756 N N . GLU A 1 95 ? 7.75 2.057 10.859 1 98.62 95 GLU A N 1
ATOM 757 C CA . GLU A 1 95 ? 7.551 3.484 11.078 1 98.62 95 GLU A CA 1
ATOM 758 C C . GLU A 1 95 ? 7.871 4.289 9.828 1 98.62 95 GLU A C 1
ATOM 760 O O . GLU A 1 95 ? 8.68 3.867 9 1 98.62 95 GLU A O 1
ATOM 765 N N . PRO A 1 96 ? 7.215 5.477 9.727 1 98.88 96 PRO A N 1
ATOM 766 C CA . PRO A 1 96 ? 7.418 6.293 8.531 1 98.88 96 PRO A CA 1
ATOM 767 C C . PRO A 1 96 ? 8.891 6.598 8.266 1 98.88 96 PRO A C 1
ATOM 769 O O . PRO A 1 96 ? 9.336 6.547 7.117 1 98.88 96 PRO A O 1
ATOM 772 N N . HIS A 1 97 ? 9.68 6.836 9.312 1 98.69 97 HIS A N 1
ATOM 773 C CA . HIS A 1 97 ? 11.078 7.219 9.109 1 98.69 97 HIS A CA 1
ATOM 774 C C . HIS A 1 97 ? 11.883 6.062 8.531 1 98.69 97 HIS A C 1
ATOM 776 O O . HIS A 1 97 ? 12.828 6.281 7.766 1 98.69 97 HIS A O 1
ATOM 782 N N . GLU A 1 98 ? 11.547 4.852 8.875 1 98.81 98 GLU A N 1
ATOM 783 C CA . GLU A 1 98 ? 12.219 3.689 8.305 1 98.81 98 GLU A CA 1
ATOM 784 C C . GLU A 1 98 ? 12 3.604 6.801 1 98.81 98 GLU A C 1
ATOM 786 O O . GLU A 1 98 ? 12.938 3.316 6.047 1 98.81 98 GLU A O 1
ATOM 791 N N . ILE A 1 99 ? 10.758 3.898 6.406 1 98.81 99 ILE A N 1
ATOM 792 C CA . ILE A 1 99 ? 10.391 3.834 4.996 1 98.81 99 ILE A CA 1
ATOM 793 C C . ILE A 1 99 ? 11.148 4.906 4.219 1 98.81 99 ILE A C 1
ATOM 795 O O . ILE A 1 99 ? 11.75 4.621 3.182 1 98.81 99 ILE A O 1
ATOM 799 N N . ILE A 1 100 ? 11.156 6.094 4.77 1 98.69 100 ILE A N 1
ATOM 800 C CA . ILE A 1 100 ? 11.797 7.23 4.117 1 98.69 100 ILE A CA 1
ATOM 801 C C . ILE A 1 100 ? 13.305 7.004 4.031 1 98.69 100 ILE A C 1
ATOM 803 O O . ILE A 1 100 ? 13.922 7.285 3.006 1 98.69 100 ILE A O 1
ATOM 807 N N . GLU A 1 101 ? 13.891 6.406 5.066 1 98.38 101 GLU A N 1
ATOM 808 C CA . GLU A 1 101 ? 15.312 6.098 5.066 1 98.38 101 GLU A CA 1
ATOM 809 C C . GLU A 1 101 ? 15.648 5.043 4.016 1 98.38 101 GLU A C 1
ATOM 811 O O . GLU A 1 101 ? 16.688 5.133 3.346 1 98.38 101 GLU A O 1
ATOM 816 N N . ALA A 1 102 ? 14.844 4.066 3.904 1 98.38 102 ALA A N 1
ATOM 817 C CA . ALA A 1 102 ? 15.062 3.029 2.9 1 98.38 102 ALA A CA 1
ATOM 818 C C . ALA A 1 102 ? 14.953 3.598 1.489 1 98.38 102 ALA A C 1
ATOM 820 O O . ALA A 1 102 ? 15.688 3.193 0.588 1 98.38 102 ALA A O 1
ATOM 821 N N . MET A 1 103 ? 13.953 4.535 1.258 1 98.56 103 MET A N 1
ATOM 822 C CA . MET A 1 103 ? 13.852 5.219 -0.029 1 98.56 103 MET A CA 1
ATOM 823 C C . MET A 1 103 ? 15.164 5.914 -0.38 1 98.56 103 MET A C 1
ATOM 825 O O . MET A 1 103 ? 15.625 5.832 -1.518 1 98.56 103 MET A O 1
ATOM 829 N N . GLU A 1 104 ? 15.695 6.57 0.633 1 98.06 104 GLU A N 1
ATOM 830 C CA . GLU A 1 104 ? 16.938 7.32 0.44 1 98.06 104 GLU A CA 1
ATOM 831 C C . GLU A 1 104 ? 18.109 6.387 0.184 1 98.06 104 GLU A C 1
ATOM 833 O O . GLU A 1 104 ? 18.891 6.602 -0.748 1 98.06 104 GLU A O 1
ATOM 838 N N . GLU A 1 105 ? 18.25 5.398 0.963 1 97.94 105 GLU A N 1
ATOM 839 C CA . GLU A 1 105 ? 19.406 4.508 0.949 1 97.94 105 GLU A CA 1
ATOM 840 C C . GLU A 1 105 ? 19.438 3.67 -0.325 1 97.94 105 GLU A C 1
ATOM 842 O O . GLU A 1 105 ? 20.5 3.428 -0.886 1 97.94 105 GLU A O 1
ATOM 847 N N . TYR A 1 106 ? 18.297 3.271 -0.792 1 98 106 TYR A N 1
ATOM 848 C CA . TYR A 1 106 ? 18.297 2.275 -1.858 1 98 106 TYR A CA 1
ATOM 849 C C . TYR A 1 106 ? 17.656 2.834 -3.125 1 98 106 TYR A C 1
ATOM 851 O O . TYR A 1 106 ? 17.625 2.158 -4.156 1 98 106 TYR A O 1
ATOM 859 N N . GLY A 1 107 ? 17.125 4.039 -3.078 1 97.81 107 GLY A N 1
ATOM 860 C CA . GLY A 1 107 ? 16.516 4.645 -4.254 1 97.81 107 GLY A CA 1
ATOM 861 C C . GLY A 1 107 ? 15.211 3.98 -4.656 1 97.81 107 GLY A C 1
ATOM 862 O O . GLY A 1 107 ? 14.984 3.711 -5.84 1 97.81 107 GLY A O 1
ATOM 863 N N . LEU A 1 108 ? 14.391 3.74 -3.66 1 98.12 108 LEU A N 1
ATOM 864 C CA . LEU A 1 108 ? 13.172 2.975 -3.895 1 98.12 108 LEU A CA 1
ATOM 865 C C . LEU A 1 108 ? 11.938 3.867 -3.795 1 98.12 108 LEU A C 1
ATOM 867 O O . LEU A 1 108 ? 11.945 4.867 -3.074 1 98.12 108 LEU A O 1
ATOM 871 N N . MET A 1 109 ? 10.883 3.496 -4.566 1 98 109 MET A N 1
ATOM 872 C CA . MET A 1 109 ? 9.547 4.012 -4.281 1 98 109 MET A CA 1
ATOM 873 C C . MET A 1 109 ? 9.055 3.527 -2.92 1 98 109 MET A C 1
ATO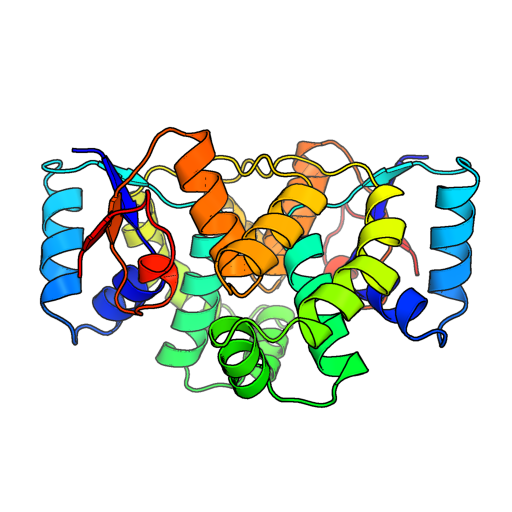M 875 O O . MET A 1 109 ? 9.555 2.529 -2.396 1 98 109 MET A O 1
ATOM 879 N N . PRO A 1 110 ? 8.109 4.188 -2.312 1 98.38 110 PRO A N 1
ATOM 880 C CA . PRO A 1 110 ? 7.695 3.857 -0.947 1 98.38 110 PRO A CA 1
ATOM 881 C C . PRO A 1 110 ? 7.184 2.426 -0.817 1 98.38 110 PRO A C 1
ATOM 883 O O . PRO A 1 110 ? 7.531 1.726 0.138 1 98.38 110 PRO A O 1
ATOM 886 N N . ALA A 1 111 ? 6.398 1.923 -1.762 1 98.31 111 ALA A N 1
ATOM 887 C CA . ALA A 1 111 ? 5.863 0.565 -1.688 1 98.31 111 ALA A CA 1
ATOM 888 C C . ALA A 1 111 ? 6.988 -0.466 -1.671 1 98.31 111 ALA A C 1
ATOM 890 O O . ALA A 1 111 ? 6.957 -1.416 -0.886 1 98.31 111 ALA A O 1
ATOM 891 N N . ASP A 1 112 ? 8 -0.264 -2.477 1 98.62 112 ASP A N 1
ATOM 892 C CA . ASP A 1 112 ? 9.148 -1.172 -2.523 1 98.62 112 ASP A CA 1
ATOM 893 C C . ASP A 1 112 ? 9.969 -1.086 -1.24 1 98.62 112 ASP A C 1
ATOM 895 O O . ASP A 1 112 ? 10.531 -2.086 -0.789 1 98.62 112 ASP A O 1
ATOM 899 N N . ALA A 1 113 ? 10.047 0.123 -0.688 1 98.75 113 ALA A N 1
ATOM 900 C CA . ALA A 1 113 ? 10.719 0.289 0.596 1 98.75 113 ALA A CA 1
ATOM 901 C C . ALA A 1 113 ? 10.023 -0.507 1.691 1 98.75 113 ALA A C 1
ATOM 903 O O . ALA A 1 113 ? 10.672 -1.165 2.504 1 98.75 113 ALA A O 1
ATOM 904 N N . VAL A 1 114 ? 8.719 -0.477 1.699 1 98.88 114 VAL A N 1
ATOM 905 C CA . VAL A 1 114 ? 7.938 -1.226 2.682 1 98.88 114 VAL A CA 1
ATOM 906 C C . VAL A 1 114 ? 8.195 -2.721 2.516 1 98.88 114 VAL A C 1
ATOM 908 O O . VAL A 1 114 ? 8.398 -3.436 3.5 1 98.88 114 VAL A O 1
ATOM 911 N N . ILE A 1 115 ? 8.227 -3.186 1.288 1 98.88 115 ILE A N 1
ATOM 912 C CA . ILE A 1 115 ? 8.453 -4.598 0.996 1 98.88 115 ILE A CA 1
ATOM 913 C C . ILE A 1 115 ? 9.852 -5 1.446 1 98.88 115 ILE A C 1
ATOM 915 O O . ILE A 1 115 ? 10.016 -5.988 2.166 1 98.88 115 ILE A O 1
ATOM 919 N N . ALA A 1 116 ? 10.852 -4.227 1.112 1 98.75 116 ALA A N 1
ATOM 920 C CA . ALA A 1 116 ? 12.234 -4.523 1.493 1 98.75 116 ALA A CA 1
ATOM 921 C C . ALA A 1 116 ? 12.391 -4.551 3.01 1 98.75 116 ALA A C 1
ATOM 923 O O . ALA A 1 116 ? 13.047 -5.438 3.559 1 98.75 116 ALA A O 1
ATOM 924 N N . LEU A 1 117 ? 11.773 -3.605 3.664 1 98.88 117 LEU A N 1
ATOM 925 C CA . LEU A 1 117 ? 11.898 -3.506 5.113 1 98.88 117 LEU A CA 1
ATOM 926 C C . LEU A 1 117 ? 11.148 -4.641 5.805 1 98.88 117 LEU A C 1
ATOM 928 O O . LEU A 1 117 ? 11.57 -5.113 6.863 1 98.88 117 LEU A O 1
ATOM 932 N N . THR A 1 118 ? 10.023 -5.074 5.164 1 98.88 118 THR A N 1
ATOM 933 C CA . THR A 1 118 ? 9.352 -6.27 5.672 1 98.88 118 THR A CA 1
ATOM 934 C C . THR A 1 118 ? 10.281 -7.477 5.613 1 98.88 118 THR A C 1
ATOM 936 O O . THR A 1 118 ? 10.391 -8.234 6.582 1 98.88 118 THR A O 1
ATOM 939 N N . CYS A 1 119 ? 10.984 -7.633 4.492 1 98.75 119 CYS A N 1
ATOM 940 C CA . CYS A 1 119 ? 11.969 -8.695 4.355 1 98.75 119 CYS A CA 1
ATOM 941 C C . CYS A 1 119 ? 13.016 -8.617 5.461 1 98.75 119 CYS A C 1
ATOM 943 O O . CYS A 1 119 ? 13.289 -9.617 6.137 1 98.75 119 CYS A O 1
ATOM 945 N N . LYS A 1 120 ? 13.523 -7.441 5.664 1 98.69 120 LYS A N 1
ATOM 946 C CA . LYS A 1 120 ? 14.562 -7.246 6.672 1 98.69 120 LYS A CA 1
ATOM 947 C C . LYS A 1 120 ? 14.047 -7.586 8.07 1 98.69 120 LYS A C 1
ATOM 949 O O . LYS A 1 120 ? 14.719 -8.273 8.836 1 98.69 120 LYS A O 1
ATOM 954 N N . HIS A 1 121 ? 12.898 -7.125 8.383 1 98.69 121 HIS A N 1
ATOM 955 C CA . HIS A 1 121 ? 12.297 -7.312 9.703 1 98.69 121 HIS A CA 1
ATOM 956 C C . HIS A 1 121 ? 12.141 -8.797 10.031 1 98.69 121 HIS A C 1
ATOM 958 O O . HIS A 1 121 ? 12.352 -9.203 11.172 1 98.69 121 HIS A O 1
ATOM 964 N N . TYR A 1 122 ? 11.805 -9.602 9.031 1 98.69 122 TYR A N 1
ATOM 965 C CA . TYR A 1 122 ? 11.492 -11 9.281 1 98.69 122 TYR A CA 1
ATOM 966 C C . TYR A 1 122 ? 12.656 -11.906 8.906 1 98.69 122 TYR A C 1
ATOM 968 O O . TYR A 1 122 ? 12.531 -13.133 8.906 1 98.69 122 TYR A O 1
ATOM 976 N N . GLY A 1 123 ? 13.742 -11.328 8.539 1 98.38 123 GLY A N 1
ATOM 977 C CA . GLY A 1 123 ? 14.938 -12.102 8.234 1 98.38 123 GLY A CA 1
ATOM 978 C C . GLY A 1 123 ? 14.828 -12.891 6.949 1 98.38 123 GLY A C 1
ATOM 979 O O . GLY A 1 123 ? 15.289 -14.031 6.875 1 98.38 123 GLY A O 1
ATOM 980 N N . ILE A 1 124 ? 14.086 -12.383 6.016 1 98.62 124 ILE A N 1
ATOM 981 C CA . ILE A 1 124 ? 13.992 -12.961 4.684 1 98.62 124 ILE A CA 1
ATOM 982 C C . ILE A 1 124 ? 14.922 -12.219 3.729 1 98.62 124 ILE A C 1
ATOM 984 O O . ILE A 1 124 ? 14.688 -11.055 3.395 1 98.62 124 ILE A O 1
ATOM 988 N N . TYR A 1 125 ? 15.906 -12.875 3.215 1 98.19 125 TYR A N 1
ATOM 989 C CA . TYR A 1 1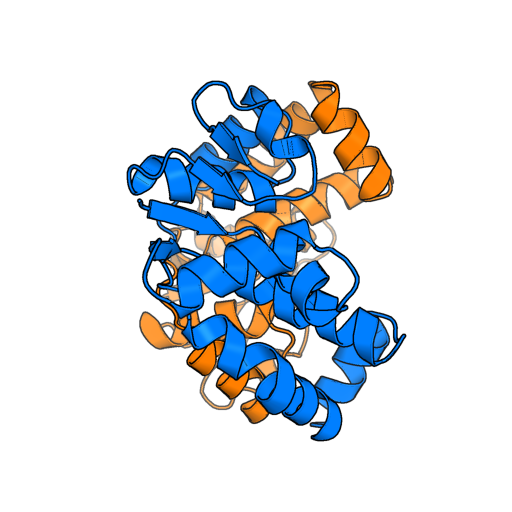25 ? 16.953 -12.156 2.5 1 98.19 125 TYR A CA 1
ATOM 990 C C . TYR A 1 125 ? 16.969 -12.539 1.024 1 98.19 125 TYR A C 1
ATOM 992 O O . TYR A 1 125 ? 17.953 -12.305 0.325 1 98.19 125 TYR A O 1
ATOM 1000 N N . THR A 1 126 ? 15.906 -13.172 0.545 1 98.56 126 THR A N 1
ATOM 1001 C CA . THR A 1 126 ? 15.695 -13.461 -0.869 1 98.56 126 THR A CA 1
ATOM 1002 C C . THR A 1 126 ? 14.297 -13.016 -1.308 1 98.56 126 THR A C 1
ATOM 1004 O O . THR A 1 126 ? 13.312 -13.281 -0.618 1 98.56 126 THR A O 1
ATOM 1007 N N . ILE A 1 127 ? 14.258 -12.312 -2.379 1 98.75 127 ILE A N 1
ATOM 1008 C CA . ILE A 1 127 ? 12.984 -11.859 -2.939 1 98.75 127 ILE A CA 1
ATOM 1009 C C . ILE A 1 127 ? 12.883 -12.297 -4.398 1 98.75 127 ILE A C 1
ATOM 1011 O O . ILE A 1 127 ? 13.867 -12.25 -5.141 1 98.75 127 ILE A O 1
ATOM 1015 N N . ALA A 1 128 ? 11.734 -12.906 -4.758 1 98.31 128 ALA A N 1
ATOM 1016 C CA . ALA A 1 128 ? 11.406 -13.141 -6.164 1 98.31 128 ALA A CA 1
ATOM 1017 C C . ALA A 1 128 ? 10.727 -11.914 -6.777 1 98.31 128 ALA A C 1
ATOM 1019 O O . ALA A 1 128 ? 9.648 -11.508 -6.328 1 98.31 128 ALA A O 1
ATOM 1020 N N . ALA A 1 129 ? 11.359 -11.328 -7.719 1 98.06 129 ALA A N 1
ATOM 1021 C CA . ALA A 1 129 ? 10.852 -10.133 -8.383 1 98.06 129 ALA A CA 1
ATOM 1022 C C . ALA A 1 129 ? 11.344 -10.062 -9.828 1 98.06 129 ALA A C 1
ATOM 1024 O O . ALA A 1 129 ? 12.422 -10.562 -10.156 1 98.06 129 ALA A O 1
ATOM 1025 N N . LEU A 1 130 ? 10.523 -9.469 -10.727 1 95.12 130 LEU A N 1
ATOM 1026 C CA . LEU A 1 130 ? 10.906 -9.344 -12.133 1 95.12 130 LEU A CA 1
ATOM 1027 C C . LEU A 1 130 ? 11.516 -7.973 -12.406 1 95.12 130 LEU A C 1
ATOM 1029 O O . LEU A 1 130 ? 12.234 -7.797 -13.391 1 95.12 130 LEU A O 1
ATOM 1033 N N . ASP A 1 131 ? 11.25 -7.027 -11.57 1 86.5 131 ASP A N 1
ATOM 1034 C CA . ASP A 1 131 ? 11.859 -5.715 -11.781 1 86.5 131 ASP A CA 1
ATOM 1035 C C . ASP A 1 131 ? 13.164 -5.582 -11 1 86.5 131 ASP A C 1
ATOM 1037 O O . ASP A 1 131 ? 13.367 -6.273 -10 1 86.5 131 ASP A O 1
ATOM 1041 N N . ASP A 1 132 ? 14.062 -4.699 -11.406 1 90.56 132 ASP A N 1
ATOM 1042 C CA . ASP A 1 132 ? 15.445 -4.637 -10.938 1 90.56 132 ASP A CA 1
ATOM 1043 C C . ASP A 1 132 ? 15.586 -3.648 -9.781 1 90.56 132 ASP A C 1
ATOM 1045 O O . ASP A 1 132 ? 16.688 -3.426 -9.273 1 90.56 132 ASP A O 1
ATOM 1049 N N . ASP A 1 133 ? 14.539 -3.129 -9.289 1 95.25 133 ASP A N 1
ATOM 1050 C CA . ASP A 1 133 ? 14.656 -2.1 -8.266 1 95.25 133 ASP A CA 1
ATOM 1051 C C . ASP A 1 133 ? 15.266 -2.668 -6.984 1 95.25 133 ASP A C 1
ATOM 1053 O O . ASP A 1 133 ? 16.109 -2.025 -6.355 1 95.25 133 ASP A O 1
ATOM 1057 N N . PHE A 1 134 ? 14.938 -3.879 -6.668 1 98.06 134 PHE A N 1
ATOM 1058 C CA . PHE A 1 134 ? 15.398 -4.48 -5.422 1 98.06 134 PHE A CA 1
ATOM 1059 C C . PHE A 1 134 ? 16.875 -4.855 -5.508 1 98.06 134 PHE A C 1
ATOM 1061 O O . PHE A 1 134 ? 17.516 -5.117 -4.488 1 98.06 134 PHE A O 1
ATOM 1068 N N . ARG A 1 135 ? 17.453 -4.871 -6.723 1 97.31 135 ARG A N 1
ATOM 1069 C CA . ARG A 1 135 ? 18.859 -5.219 -6.895 1 97.31 135 ARG A CA 1
ATOM 1070 C C . ARG A 1 135 ? 19.766 -4.145 -6.305 1 97.31 135 ARG A C 1
ATOM 1072 O O . ARG A 1 135 ? 20.953 -4.387 -6.059 1 97.31 135 ARG A O 1
ATOM 1079 N N . ARG A 1 136 ? 19.234 -3.066 -6.031 1 97.5 136 ARG A N 1
ATOM 1080 C CA . ARG A 1 136 ? 20 -1.969 -5.445 1 97.5 136 ARG A CA 1
ATOM 1081 C C . ARG A 1 136 ? 20.172 -2.162 -3.943 1 97.5 136 ARG A C 1
ATOM 1083 O O . ARG A 1 136 ? 20.875 -1.402 -3.291 1 97.5 136 ARG A O 1
ATOM 1090 N N . ILE A 1 137 ? 19.547 -3.137 -3.402 1 98.19 137 ILE A N 1
ATOM 1091 C CA . ILE A 1 137 ? 19.641 -3.451 -1.98 1 98.19 137 ILE A CA 1
ATOM 1092 C C . ILE A 1 137 ? 20.719 -4.508 -1.752 1 98.19 137 ILE A C 1
ATOM 1094 O O . ILE A 1 137 ? 20.516 -5.684 -2.061 1 98.19 137 ILE A O 1
ATOM 1098 N N . PRO A 1 138 ? 21.781 -4.207 -1.097 1 97.75 138 PRO A N 1
ATOM 1099 C CA . PRO A 1 138 ? 22.953 -5.086 -1.022 1 97.75 138 PRO A CA 1
ATOM 1100 C C . PRO A 1 138 ? 22.672 -6.383 -0.272 1 97.75 138 PRO A C 1
ATOM 1102 O O . PRO A 1 138 ? 23.266 -7.422 -0.573 1 97.75 138 PRO A O 1
ATOM 1105 N N . TRP A 1 139 ? 21.797 -6.379 0.676 1 98.12 139 TRP A N 1
ATOM 1106 C CA . TRP A 1 139 ? 21.594 -7.539 1.539 1 98.12 139 TRP A CA 1
ATOM 1107 C C . TRP A 1 139 ? 20.453 -8.414 1.032 1 98.12 139 TRP A C 1
ATOM 1109 O O . TRP A 1 139 ? 20.172 -9.461 1.613 1 98.12 139 TRP A O 1
ATOM 1119 N N . LEU A 1 140 ? 19.75 -8.016 0.002 1 98.38 140 LEU A N 1
ATOM 1120 C CA . LEU A 1 140 ? 18.578 -8.719 -0.516 1 98.38 140 LEU A CA 1
ATOM 1121 C C . LEU A 1 140 ? 18.891 -9.398 -1.845 1 98.38 140 LEU A C 1
ATOM 1123 O O . LEU A 1 140 ? 19.156 -8.727 -2.846 1 98.38 140 LEU A O 1
ATOM 1127 N N . LYS A 1 141 ? 18.875 -10.688 -1.826 1 98 141 LYS A N 1
ATOM 1128 C CA . LYS A 1 141 ? 19.094 -11.445 -3.061 1 98 141 LYS A CA 1
ATOM 1129 C C . LYS A 1 141 ? 17.828 -11.453 -3.918 1 98 141 LYS A C 1
ATOM 1131 O O . LYS A 1 141 ? 16.734 -11.773 -3.432 1 98 141 LYS A O 1
ATOM 1136 N N . VAL A 1 142 ? 17.969 -11.102 -5.195 1 98.12 142 VAL A N 1
ATOM 1137 C CA . VAL A 1 142 ? 16.828 -11.07 -6.109 1 98.12 142 VAL A CA 1
ATOM 1138 C C . VAL A 1 142 ? 16.891 -12.258 -7.059 1 98.12 142 VAL A C 1
ATOM 1140 O O . VAL A 1 142 ? 17.922 -12.492 -7.707 1 98.12 142 VAL A O 1
ATOM 1143 N N . ILE A 1 143 ? 15.828 -12.953 -7.082 1 95.88 143 ILE A N 1
ATOM 1144 C CA . ILE A 1 143 ? 15.727 -14.031 -8.055 1 95.88 143 ILE A CA 1
ATOM 1145 C C . ILE A 1 143 ? 14.555 -13.773 -8.992 1 95.88 143 ILE A C 1
ATOM 1147 O O . ILE A 1 143 ? 13.555 -13.164 -8.602 1 95.88 143 ILE A O 1
ATOM 1151 N N . PRO A 1 144 ? 14.68 -14.172 -10.305 1 85.38 144 PRO A N 1
ATOM 1152 C CA . PRO A 1 144 ? 13.602 -13.93 -11.266 1 85.38 144 PRO A CA 1
ATOM 1153 C C . PRO A 1 144 ? 12.508 -14.992 -11.211 1 85.38 144 PRO A C 1
ATOM 1155 O O . PRO A 1 144 ? 12.773 -16.141 -10.812 1 85.38 144 PRO A O 1
ATOM 1158 N N . MET B 1 1 ? -9.906 11.469 22.141 1 90.31 1 MET B N 1
ATOM 1159 C CA . MET B 1 1 ? -10.5 10.805 20.984 1 90.31 1 MET B CA 1
ATOM 1160 C C . MET B 1 1 ? -9.43 10.227 20.078 1 90.31 1 MET B C 1
ATOM 1162 O O . MET B 1 1 ? -8.336 10.781 19.953 1 90.31 1 MET B O 1
ATOM 1166 N N . ARG B 1 2 ? -9.711 9 19.5 1 96.88 2 ARG B N 1
ATOM 1167 C CA . ARG B 1 2 ? -8.805 8.305 18.594 1 96.88 2 ARG B CA 1
ATOM 1168 C C . ARG B 1 2 ? -9.375 8.266 17.188 1 96.88 2 ARG B C 1
ATOM 1170 O O . ARG B 1 2 ? -10.523 7.879 16.984 1 96.88 2 ARG B O 1
ATOM 1177 N N . ILE B 1 3 ? -8.57 8.734 16.219 1 98.56 3 ILE B N 1
ATOM 1178 C CA . ILE B 1 3 ? -9.062 8.68 14.844 1 98.56 3 ILE B CA 1
ATOM 1179 C C . ILE B 1 3 ? -7.965 8.133 13.93 1 98.56 3 ILE B C 1
ATOM 1181 O O . ILE B 1 3 ? -6.773 8.258 14.234 1 98.56 3 ILE B O 1
ATOM 1185 N N . PHE B 1 4 ? -8.422 7.469 12.953 1 98.88 4 PHE B N 1
ATOM 1186 C CA . PHE B 1 4 ? -7.52 7.164 11.844 1 98.88 4 PHE B CA 1
ATOM 1187 C C . PHE B 1 4 ? -7.484 8.312 10.844 1 98.88 4 PHE B C 1
ATOM 1189 O O . PHE B 1 4 ? -8.5 8.953 10.594 1 98.88 4 PHE B O 1
ATOM 1196 N N . VAL B 1 5 ? -6.301 8.656 10.328 1 98.81 5 VAL B N 1
ATOM 1197 C CA . VAL B 1 5 ? -6.168 9.781 9.398 1 98.81 5 VAL B CA 1
ATOM 1198 C C . VAL B 1 5 ? -5.781 9.258 8.016 1 98.81 5 VAL B C 1
ATOM 1200 O O . VAL B 1 5 ? -4.715 8.664 7.844 1 98.81 5 VAL B O 1
ATOM 1203 N N . ASP B 1 6 ? -6.617 9.5 7.078 1 98.44 6 ASP B N 1
ATOM 1204 C CA . ASP B 1 6 ? -6.418 9.086 5.691 1 98.44 6 ASP B CA 1
ATOM 1205 C C . ASP B 1 6 ? -5.391 9.977 4.996 1 98.44 6 ASP B C 1
ATOM 1207 O O . ASP B 1 6 ? -5.145 11.102 5.434 1 9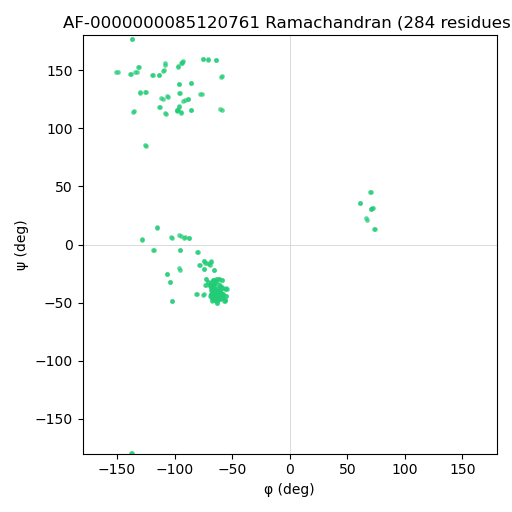8.44 6 ASP B O 1
ATOM 1211 N N . SER B 1 7 ? -4.832 9.438 3.9 1 98.31 7 SER B N 1
ATOM 1212 C CA . SER B 1 7 ? -3.834 10.18 3.141 1 98.31 7 SER B CA 1
ATOM 1213 C C . SER B 1 7 ? -4.414 11.469 2.58 1 98.31 7 SER B C 1
ATOM 1215 O O . SER B 1 7 ? -3.699 12.461 2.424 1 98.31 7 SER B O 1
ATOM 1217 N N . SER B 1 8 ? -5.727 11.5 2.285 1 97.25 8 SER B N 1
ATOM 1218 C CA . SER B 1 8 ? -6.355 12.68 1.706 1 97.25 8 SER B CA 1
ATOM 1219 C C . SER B 1 8 ? -6.25 13.883 2.643 1 97.25 8 SER B C 1
ATOM 1221 O O . SER B 1 8 ? -6.062 15.016 2.193 1 97.25 8 SER B O 1
ATOM 1223 N N . ILE B 1 9 ? -6.352 13.641 3.953 1 98.06 9 ILE B N 1
ATOM 1224 C CA . ILE B 1 9 ? -6.254 14.711 4.945 1 98.06 9 ILE B CA 1
ATOM 1225 C C . ILE B 1 9 ? -4.824 15.242 4.992 1 98.06 9 ILE B C 1
ATOM 1227 O O . ILE B 1 9 ? -4.605 16.453 4.988 1 98.06 9 ILE B O 1
ATOM 1231 N N . ILE B 1 10 ? -3.887 14.344 4.992 1 98.31 10 ILE B N 1
ATOM 1232 C CA . ILE B 1 10 ? -2.479 14.703 5.129 1 98.31 10 ILE B CA 1
ATOM 1233 C C . ILE B 1 10 ? -2.012 15.445 3.877 1 98.31 10 ILE B C 1
ATOM 1235 O O . ILE B 1 10 ? -1.334 16.469 3.971 1 98.31 10 ILE B O 1
ATOM 1239 N N . LEU B 1 11 ? -2.406 14.953 2.719 1 98.06 11 LEU B N 1
ATOM 1240 C CA . LEU B 1 11 ? -2.029 15.594 1.463 1 98.06 11 LEU B CA 1
ATOM 1241 C C . LEU B 1 11 ? -2.668 16.969 1.343 1 98.06 11 LEU B C 1
ATOM 1243 O O . LEU B 1 11 ? -2.037 17.906 0.851 1 98.06 11 LEU B O 1
ATOM 1247 N N . ALA B 1 12 ? -3.881 17.078 1.789 1 97.31 12 ALA B N 1
ATOM 1248 C CA . ALA B 1 12 ? -4.547 18.375 1.766 1 97.31 12 ALA B CA 1
ATOM 1249 C C . ALA B 1 12 ? -3.842 19.375 2.684 1 97.31 12 ALA B C 1
ATOM 1251 O O . ALA B 1 12 ? -3.699 20.547 2.344 1 97.31 12 ALA B O 1
ATOM 1252 N N . PHE B 1 13 ? -3.441 18.906 3.789 1 97.69 13 PHE B N 1
ATOM 1253 C CA . PHE B 1 13 ? -2.707 19.75 4.727 1 97.69 13 PHE B CA 1
ATOM 1254 C C . PHE B 1 13 ? -1.406 20.25 4.105 1 97.69 13 PHE B C 1
ATOM 1256 O O . PHE B 1 13 ? -1.099 21.438 4.16 1 97.69 13 PHE B O 1
ATOM 1263 N N . LEU B 1 14 ? -0.699 19.328 3.461 1 97.62 14 LEU B N 1
ATOM 1264 C CA . LEU B 1 14 ? 0.586 19.656 2.852 1 97.62 14 LEU B CA 1
ATOM 1265 C C . LEU B 1 14 ? 0.407 20.625 1.686 1 97.62 14 LEU B C 1
ATOM 1267 O O . LEU B 1 14 ? 1.276 21.453 1.428 1 97.62 14 LEU B O 1
ATOM 1271 N N . ALA B 1 15 ? -0.736 20.484 1.062 1 95.38 15 ALA B N 1
ATOM 1272 C CA . ALA B 1 15 ? -1.025 21.359 -0.072 1 95.38 15 ALA B CA 1
ATOM 1273 C C . ALA B 1 15 ? -1.468 22.734 0.399 1 95.38 15 ALA B C 1
ATOM 1275 O O . ALA B 1 15 ? -1.438 23.703 -0.369 1 95.38 15 ALA B O 1
ATOM 1276 N N . GLY B 1 16 ? -1.878 22.891 1.653 1 91 16 GLY B N 1
ATOM 1277 C CA . GLY B 1 16 ? -2.258 24.172 2.225 1 91 16 GLY B CA 1
ATOM 1278 C C . GLY B 1 16 ? -3.574 24.703 1.687 1 91 16 GLY B C 1
ATOM 1279 O O . GLY B 1 16 ? -3.775 25.906 1.599 1 91 16 GLY B O 1
ATOM 1280 N N . GLN B 1 17 ? -4.492 23.859 1.33 1 82.94 17 GLN B N 1
ATOM 1281 C CA . GLN B 1 17 ? -5.648 24.359 0.598 1 82.94 17 GLN B CA 1
ATOM 1282 C C . GLN B 1 17 ? -6.953 23.906 1.243 1 82.94 17 GLN B C 1
ATOM 1284 O O . GLN B 1 17 ? -8.031 24.125 0.697 1 82.94 17 GLN B O 1
ATOM 1289 N N . ASP B 1 18 ? -6.867 23.266 2.322 1 92 18 ASP B N 1
ATOM 1290 C CA . ASP B 1 18 ? -8.102 22.719 2.875 1 92 18 ASP B CA 1
ATOM 1291 C C . ASP B 1 18 ? -8.18 22.953 4.383 1 92 18 ASP B C 1
ATOM 1293 O O . ASP B 1 18 ? -7.441 22.344 5.152 1 92 18 ASP B O 1
ATOM 1297 N N . GLU B 1 19 ? -9.125 23.766 4.855 1 94.62 19 GLU B N 1
ATOM 1298 C CA . GLU B 1 19 ? -9.273 24.141 6.258 1 94.62 19 GLU B CA 1
ATOM 1299 C C . GLU B 1 19 ? -9.641 22.938 7.113 1 94.62 19 GLU B C 1
ATOM 1301 O O . GLU B 1 19 ? -9.289 22.859 8.289 1 94.62 19 GLU B O 1
ATOM 1306 N N . ARG B 1 20 ? -10.352 22.047 6.551 1 95.44 20 ARG B N 1
ATOM 1307 C CA . ARG B 1 20 ? -10.727 20.844 7.289 1 95.44 20 ARG B CA 1
ATOM 1308 C C . ARG B 1 20 ? -9.492 20.016 7.668 1 95.44 20 ARG B C 1
ATOM 1310 O O . ARG B 1 20 ? -9.383 19.547 8.797 1 95.44 20 ARG B O 1
ATOM 1317 N N . ALA B 1 21 ? -8.586 19.906 6.773 1 96.94 21 ALA B N 1
ATOM 1318 C CA . ALA B 1 21 ? -7.332 19.203 7.023 1 96.94 21 ALA B CA 1
ATOM 1319 C C . ALA B 1 21 ? -6.512 19.922 8.102 1 96.94 21 ALA B C 1
ATOM 1321 O O . ALA B 1 21 ? -5.941 19.281 8.984 1 96.94 21 ALA B O 1
ATOM 1322 N N . TYR B 1 22 ? -6.523 21.25 8.031 1 96.88 22 TYR B N 1
ATOM 1323 C CA . TYR B 1 22 ? -5.781 22.047 9 1 96.88 22 TYR B CA 1
ATOM 1324 C C . TYR B 1 22 ? -6.32 21.828 10.406 1 96.88 22 TYR B C 1
ATOM 1326 O O . TYR B 1 22 ? -5.551 21.641 11.352 1 96.88 22 TYR B O 1
ATOM 1334 N N . ARG B 1 23 ? -7.562 21.828 10.523 1 97 23 ARG B N 1
ATOM 1335 C CA . ARG B 1 23 ? -8.188 21.656 11.828 1 97 23 ARG B CA 1
ATOM 1336 C C . ARG B 1 23 ? -7.844 20.297 12.438 1 97 23 ARG B C 1
ATOM 1338 O O . ARG B 1 23 ? -7.496 20.203 13.617 1 97 23 ARG B O 1
ATOM 1345 N N . ILE B 1 24 ? -7.926 19.266 11.641 1 97.12 24 ILE B N 1
ATOM 1346 C CA . ILE B 1 24 ? -7.664 17.906 12.109 1 97.12 24 ILE B CA 1
ATOM 1347 C C . ILE B 1 24 ? -6.207 17.781 12.555 1 97.12 24 ILE B C 1
ATOM 1349 O O . ILE B 1 24 ? -5.926 17.297 13.648 1 97.12 24 ILE B O 1
ATOM 1353 N N . VAL B 1 25 ? -5.305 18.266 11.766 1 97.56 25 VAL B N 1
ATOM 1354 C CA . VAL B 1 25 ? -3.879 18.172 12.062 1 97.56 25 VAL B CA 1
ATOM 1355 C C . VAL B 1 25 ? -3.545 19.016 13.289 1 97.56 25 VAL B C 1
ATOM 1357 O O . VAL B 1 25 ? -2.742 18.594 14.133 1 97.56 25 VAL B O 1
ATOM 1360 N N . GLU B 1 26 ? -4.172 20.156 13.367 1 96.94 26 GLU B N 1
ATOM 1361 C CA . GLU B 1 26 ? -3.963 21.031 14.523 1 96.94 26 GLU B CA 1
ATOM 1362 C C . GLU B 1 26 ? -4.414 20.344 15.812 1 96.94 26 GLU B C 1
ATOM 1364 O O . GLU B 1 26 ? -3.725 20.406 16.828 1 96.94 26 GLU B O 1
ATOM 1369 N N . GLU B 1 27 ? -5.543 19.703 15.75 1 97.5 27 GLU B N 1
ATOM 1370 C CA . GLU B 1 27 ? -6.059 19 16.922 1 97.5 27 GLU B CA 1
ATOM 1371 C C . GLU B 1 27 ? -5.141 17.844 17.328 1 97.5 27 GLU B C 1
ATOM 1373 O O . GLU B 1 27 ? -5.004 17.547 18.516 1 97.5 27 GLU B O 1
ATOM 1378 N N . ILE B 1 28 ? -4.512 17.25 16.391 1 97.75 28 ILE B N 1
ATOM 1379 C CA . ILE B 1 28 ? -3.58 16.156 16.656 1 97.75 28 ILE B CA 1
ATOM 1380 C C . ILE B 1 28 ? -2.281 16.734 17.234 1 97.75 28 ILE B C 1
ATOM 1382 O O . ILE B 1 28 ? -1.729 16.188 18.188 1 97.75 28 ILE B O 1
ATOM 1386 N N . GLU B 1 29 ? -1.846 17.812 16.641 1 96.69 29 GLU B N 1
ATOM 1387 C CA . GLU B 1 29 ? -0.618 18.469 17.078 1 96.69 29 GLU B CA 1
ATOM 1388 C C . GLU B 1 29 ? -0.73 18.953 18.531 1 96.69 29 GLU B C 1
ATOM 1390 O O . GLU B 1 29 ? 0.244 18.891 19.281 1 96.69 29 GLU B O 1
ATOM 1395 N N . ASN B 1 30 ? -1.909 19.344 18.875 1 96.62 30 ASN B N 1
ATOM 1396 C CA . ASN B 1 30 ? -2.121 19.875 20.219 1 96.62 30 ASN B CA 1
ATOM 1397 C C . ASN B 1 30 ? -2.547 18.766 21.188 1 96.62 30 ASN B C 1
ATOM 1399 O O . ASN B 1 30 ? -2.924 19.047 22.328 1 96.62 30 ASN B O 1
ATOM 1403 N N . HIS B 1 31 ? -2.547 17.547 20.75 1 95.69 31 HIS B N 1
ATOM 1404 C CA . HIS B 1 31 ? -2.803 16.359 21.547 1 95.69 31 HIS B CA 1
ATOM 1405 C C . HIS B 1 31 ? -4.246 16.328 22.047 1 95.69 31 HIS B C 1
ATOM 1407 O O . HIS B 1 31 ? -4.543 15.695 23.062 1 95.69 31 HIS B O 1
ATOM 1413 N N . ALA B 1 32 ? -5.082 17.094 21.266 1 96.5 32 ALA B N 1
ATOM 1414 C CA . ALA B 1 32 ? -6.504 17.016 21.578 1 96.5 32 ALA B CA 1
ATOM 1415 C C . ALA B 1 32 ? -7.102 15.688 21.109 1 96.5 32 ALA B C 1
ATOM 1417 O O . ALA B 1 32 ? -8.047 15.18 21.703 1 96.5 32 ALA B O 1
ATOM 1418 N N . ILE B 1 33 ? -6.629 15.203 20.031 1 96.69 33 ILE B N 1
ATOM 1419 C CA . ILE B 1 33 ? -7.004 13.883 19.531 1 96.69 33 ILE B CA 1
ATOM 1420 C C . ILE B 1 33 ? -5.746 13.094 19.172 1 96.69 33 ILE B C 1
ATOM 1422 O O . ILE B 1 33 ? -4.68 13.68 18.969 1 96.69 33 ILE B O 1
ATOM 1426 N N . ILE B 1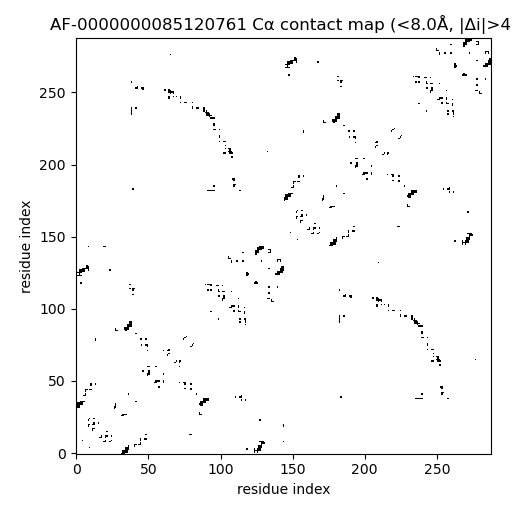 34 ? -5.863 11.758 19.25 1 98.31 34 ILE B N 1
ATOM 1427 C CA . ILE B 1 34 ? -4.777 10.891 18.828 1 98.31 34 ILE B CA 1
ATOM 1428 C C . ILE B 1 34 ? -5.023 10.422 17.391 1 98.31 34 ILE B C 1
ATOM 1430 O O . ILE B 1 34 ? -6.062 9.836 17.094 1 98.31 34 ILE B O 1
ATOM 1434 N N . GLY B 1 35 ? -4.098 10.773 16.469 1 98.75 35 GLY B N 1
ATOM 1435 C CA . GLY B 1 35 ? -4.191 10.375 15.078 1 98.75 35 GLY B CA 1
ATOM 1436 C C . GLY B 1 35 ? -3.391 9.125 14.758 1 98.75 35 GLY B C 1
ATOM 1437 O O . GLY B 1 35 ? -2.23 9.008 15.156 1 98.75 35 GLY B O 1
ATOM 1438 N N . TYR B 1 36 ? -4.031 8.172 14.094 1 98.94 36 TYR B N 1
ATOM 1439 C CA . TYR B 1 36 ? -3.387 6.922 13.703 1 98.94 36 TYR B CA 1
ATOM 1440 C C . TYR B 1 36 ? -3.266 6.824 12.188 1 98.94 36 TYR B C 1
ATOM 1442 O O . TYR B 1 36 ? -4.121 7.324 11.461 1 98.94 36 TYR B O 1
ATOM 1450 N N . ILE B 1 37 ? -2.229 6.227 11.727 1 98.94 37 ILE B N 1
ATOM 1451 C CA . ILE B 1 37 ? -2.021 5.883 10.328 1 98.94 37 ILE B CA 1
ATOM 1452 C C . ILE B 1 37 ? -1.439 4.477 10.219 1 98.94 37 ILE B C 1
ATOM 1454 O O . ILE B 1 37 ? -1.295 3.779 11.227 1 98.94 37 ILE B O 1
ATOM 1458 N N . ASN B 1 38 ? -1.248 3.99 9.047 1 98.94 38 ASN B N 1
ATOM 1459 C CA . ASN B 1 38 ? -0.501 2.764 8.781 1 98.94 38 ASN B CA 1
ATOM 1460 C C . ASN B 1 38 ? 0.415 2.91 7.574 1 98.94 38 ASN B C 1
ATOM 1462 O O . ASN B 1 38 ? 0.51 3.99 6.988 1 98.94 38 ASN B O 1
ATOM 1466 N N . ALA B 1 39 ? 1.137 1.878 7.219 1 98.88 39 ALA B N 1
ATOM 1467 C CA . ALA B 1 39 ? 2.17 1.943 6.188 1 98.88 39 ALA B CA 1
ATOM 1468 C C . ALA B 1 39 ? 1.564 2.273 4.824 1 98.88 39 ALA B C 1
ATOM 1470 O O . ALA B 1 39 ? 2.213 2.906 3.988 1 98.88 39 ALA B O 1
ATOM 1471 N N . VAL B 1 40 ? 0.304 1.865 4.605 1 98.88 40 VAL B N 1
ATOM 1472 C CA . VAL B 1 40 ? -0.375 2.168 3.35 1 98.88 40 VAL B CA 1
ATOM 1473 C C . VAL B 1 40 ? -0.573 3.676 3.219 1 98.88 40 VAL B C 1
ATOM 1475 O O . VAL B 1 40 ? -0.349 4.25 2.15 1 98.88 40 VAL B O 1
ATOM 1478 N N . VAL B 1 41 ? -0.936 4.344 4.312 1 98.88 41 VAL B N 1
ATOM 1479 C CA . VAL B 1 41 ? -1.103 5.793 4.32 1 98.88 41 VAL B CA 1
ATOM 1480 C C . VAL B 1 41 ? 0.24 6.469 4.055 1 98.88 41 VAL B C 1
ATOM 1482 O O . VAL B 1 41 ? 0.316 7.434 3.289 1 98.88 41 VAL B O 1
ATOM 1485 N N . VAL B 1 42 ? 1.309 5.961 4.652 1 98.94 42 VAL B N 1
ATOM 1486 C CA . VAL B 1 42 ? 2.637 6.523 4.441 1 98.94 42 VAL B CA 1
ATOM 1487 C C . VAL B 1 42 ? 3.004 6.438 2.961 1 98.94 42 VAL B C 1
ATOM 1489 O O . VAL B 1 42 ? 3.486 7.41 2.375 1 98.94 42 VAL B O 1
ATOM 1492 N N . ASP B 1 43 ? 2.785 5.289 2.375 1 98.75 43 ASP B N 1
ATOM 1493 C CA . ASP B 1 43 ? 3.062 5.082 0.958 1 98.75 43 ASP B CA 1
ATOM 1494 C C . ASP B 1 43 ? 2.307 6.094 0.098 1 98.75 43 ASP B C 1
ATOM 1496 O O . ASP B 1 43 ? 2.902 6.766 -0.747 1 98.75 43 ASP B O 1
ATOM 1500 N N . GLU B 1 44 ? 1.03 6.242 0.369 1 98.5 44 GLU B N 1
ATOM 1501 C CA . GLU B 1 44 ? 0.172 7.125 -0.415 1 98.5 44 GLU B CA 1
ATOM 1502 C C . GLU B 1 44 ? 0.571 8.586 -0.234 1 98.5 44 GLU B C 1
ATOM 1504 O O . GLU B 1 44 ? 0.574 9.359 -1.196 1 98.5 44 GLU B O 1
ATOM 1509 N N . VAL B 1 45 ? 0.9 9 0.98 1 98.81 45 VAL B N 1
ATOM 1510 C CA . VAL B 1 45 ? 1.247 10.383 1.272 1 98.81 45 VAL B CA 1
ATOM 1511 C C . VAL B 1 45 ? 2.568 10.742 0.593 1 98.81 45 VAL B C 1
ATOM 1513 O O . VAL B 1 45 ? 2.674 11.781 -0.069 1 98.81 45 VAL B O 1
ATOM 1516 N N . VAL B 1 46 ? 3.572 9.852 0.706 1 98.81 46 VAL B N 1
ATOM 1517 C CA . VAL B 1 46 ? 4.883 10.133 0.131 1 98.81 46 VAL B CA 1
ATOM 1518 C C . VAL B 1 46 ? 4.781 10.188 -1.392 1 98.81 46 VAL B C 1
ATOM 1520 O O . VAL B 1 46 ? 5.262 11.133 -2.018 1 98.81 46 VAL B O 1
ATOM 1523 N N . HIS B 1 47 ? 4.129 9.227 -1.943 1 98.38 47 HIS B N 1
ATOM 1524 C CA . HIS B 1 47 ? 3.955 9.188 -3.391 1 98.38 47 HIS B CA 1
ATOM 1525 C C . HIS B 1 47 ? 3.152 10.391 -3.883 1 98.38 47 HIS B C 1
ATOM 1527 O O . HIS B 1 47 ? 3.555 11.062 -4.836 1 98.38 47 HIS B O 1
ATOM 1533 N N . GLY B 1 48 ? 2.037 10.602 -3.248 1 98.06 48 GLY B N 1
ATOM 1534 C CA . GLY B 1 48 ? 1.184 11.711 -3.629 1 98.06 48 GLY B CA 1
ATOM 1535 C C . GLY B 1 48 ? 1.868 13.062 -3.5 1 98.06 48 GLY B C 1
ATOM 1536 O O . GLY B 1 48 ? 1.725 13.922 -4.371 1 98.06 48 GLY B O 1
ATOM 1537 N N . TYR B 1 49 ? 2.605 13.227 -2.424 1 98.56 49 TYR B N 1
ATOM 1538 C CA . TYR B 1 49 ? 3.303 14.492 -2.191 1 98.56 49 TYR B CA 1
ATOM 1539 C C . TYR B 1 49 ? 4.352 14.734 -3.266 1 98.56 49 TYR B C 1
ATOM 1541 O O . TYR B 1 49 ? 4.484 15.852 -3.771 1 98.56 49 TYR B O 1
ATOM 1549 N N . LEU B 1 50 ? 5.129 13.711 -3.611 1 98.5 50 LEU B N 1
ATOM 1550 C CA . LEU B 1 50 ? 6.16 13.859 -4.633 1 98.5 50 LEU B CA 1
ATOM 1551 C C . LEU B 1 50 ? 5.547 14.25 -5.973 1 98.5 50 LEU B C 1
ATOM 1553 O O . LEU B 1 50 ? 6.086 15.094 -6.684 1 98.5 50 LEU B O 1
ATOM 1557 N N . ARG B 1 51 ? 4.418 13.641 -6.27 1 98 51 ARG B N 1
ATOM 1558 C CA . ARG B 1 51 ? 3.734 14.016 -7.504 1 98 51 ARG B CA 1
ATOM 1559 C C . ARG B 1 51 ? 3.293 15.477 -7.469 1 98 51 ARG B C 1
ATOM 1561 O O . ARG B 1 51 ? 3.492 16.219 -8.43 1 98 51 ARG B O 1
ATOM 1568 N N . LEU B 1 52 ? 2.746 15.844 -6.387 1 96.44 52 LEU B N 1
ATOM 1569 C CA . LEU B 1 52 ? 2.225 17.188 -6.227 1 96.44 52 LEU B CA 1
ATOM 1570 C C . LEU B 1 52 ? 3.354 18.219 -6.254 1 96.44 52 LEU B C 1
ATOM 1572 O O . LEU B 1 52 ? 3.258 19.234 -6.941 1 96.44 52 LEU B O 1
ATOM 1576 N N . ALA B 1 53 ? 4.398 17.953 -5.523 1 97 53 ALA B N 1
ATOM 1577 C CA . ALA B 1 53 ? 5.488 18.906 -5.316 1 97 53 ALA B CA 1
ATOM 1578 C C . ALA B 1 53 ? 6.344 19.047 -6.574 1 97 53 ALA B C 1
ATOM 1580 O O . ALA B 1 53 ? 6.902 20.109 -6.84 1 97 53 ALA B O 1
ATOM 1581 N N . THR B 1 54 ? 6.43 17.984 -7.371 1 97.69 54 THR B N 1
ATOM 1582 C CA . THR B 1 54 ? 7.355 18.016 -8.5 1 97.69 54 THR B CA 1
ATOM 1583 C C . THR B 1 54 ? 6.598 18.172 -9.82 1 97.69 54 THR B C 1
ATOM 1585 O O . THR B 1 54 ? 7.184 18.547 -10.836 1 97.69 54 THR B O 1
ATOM 1588 N N . GLY B 1 55 ? 5.383 17.766 -9.836 1 97.69 55 GLY B N 1
ATOM 1589 C CA . GLY B 1 55 ? 4.613 17.734 -11.07 1 97.69 55 GLY B CA 1
ATOM 1590 C C . GLY B 1 55 ? 5.027 16.609 -12 1 97.69 55 GLY B C 1
ATOM 1591 O O . GLY B 1 55 ? 4.621 16.578 -13.164 1 97.69 55 GLY B O 1
ATOM 1592 N N . LEU B 1 56 ? 5.754 15.711 -11.531 1 98 56 LEU B N 1
ATOM 1593 C CA . LEU B 1 56 ? 6.297 14.641 -12.359 1 98 56 LEU B CA 1
ATOM 1594 C C . LEU B 1 56 ? 5.402 13.406 -12.312 1 98 56 LEU B C 1
ATOM 1596 O O . LEU B 1 56 ? 4.648 13.219 -11.352 1 98 56 LEU B O 1
ATOM 1600 N N . SER B 1 57 ? 5.492 12.594 -13.336 1 97.94 57 SER B N 1
ATOM 1601 C CA . SER B 1 57 ? 4.809 11.305 -13.336 1 97.94 57 SER B CA 1
ATOM 1602 C C . SER B 1 57 ? 5.461 10.336 -12.359 1 97.94 57 SER B C 1
ATOM 1604 O O . SER B 1 57 ? 6.625 10.5 -11.992 1 97.94 57 SER B O 1
ATOM 1606 N N . SER B 1 58 ? 4.695 9.328 -11.969 1 97.06 58 SER B N 1
ATOM 1607 C CA . SER B 1 58 ? 5.23 8.281 -11.102 1 97.06 58 SER B CA 1
ATOM 1608 C C . SER B 1 58 ? 6.469 7.641 -11.719 1 97.06 58 SER B C 1
ATOM 1610 O O . SER B 1 58 ? 7.426 7.32 -11.008 1 97.06 58 SER B O 1
ATOM 1612 N N . LYS B 1 59 ? 6.418 7.473 -13.016 1 97.06 59 LYS B N 1
ATOM 1613 C CA . LYS B 1 59 ? 7.539 6.863 -13.727 1 97.06 59 LYS B CA 1
ATOM 1614 C C . LYS B 1 59 ? 8.797 7.715 -13.602 1 97.06 59 LYS B C 1
ATOM 1616 O O . LYS B 1 59 ? 9.883 7.191 -13.359 1 97.06 59 LYS B O 1
ATOM 1621 N N . ARG B 1 60 ? 8.648 8.961 -13.805 1 98.31 60 ARG B N 1
ATOM 1622 C CA . ARG B 1 60 ? 9.789 9.867 -13.719 1 98.31 60 ARG B CA 1
ATOM 1623 C C . ARG B 1 60 ? 10.32 9.953 -12.297 1 98.31 60 ARG B C 1
ATOM 1625 O O . ARG B 1 60 ? 11.531 10.023 -12.086 1 98.31 60 ARG B O 1
ATOM 1632 N N . ILE B 1 61 ? 9.453 9.969 -11.312 1 98.5 61 ILE B N 1
ATOM 1633 C CA . ILE B 1 61 ? 9.852 9.992 -9.914 1 98.5 61 ILE B CA 1
ATOM 1634 C C . ILE B 1 61 ? 10.648 8.734 -9.586 1 98.5 61 ILE B C 1
ATOM 1636 O O . ILE B 1 61 ? 11.703 8.805 -8.945 1 98.5 61 ILE B O 1
ATOM 1640 N N . ARG B 1 62 ? 10.141 7.625 -10.055 1 97.94 62 ARG B N 1
ATOM 1641 C CA . ARG B 1 62 ? 10.844 6.359 -9.852 1 97.94 62 ARG B CA 1
ATOM 1642 C C . ARG B 1 62 ? 12.25 6.41 -10.438 1 97.94 62 ARG B C 1
ATOM 1644 O O . ARG B 1 62 ? 13.211 5.961 -9.812 1 97.94 62 ARG B O 1
ATOM 1651 N N . GLN B 1 63 ? 12.383 6.984 -11.633 1 97.81 63 GLN B N 1
ATOM 1652 C CA . GLN B 1 63 ? 13.664 7.09 -12.312 1 97.81 63 GLN B CA 1
ATOM 1653 C C . GLN B 1 63 ? 14.625 7.984 -11.531 1 97.81 63 GLN B C 1
ATOM 1655 O O . GLN B 1 63 ? 15.812 7.668 -11.398 1 97.81 63 GLN B O 1
ATOM 1660 N N . LEU B 1 64 ? 14.125 9.047 -11.062 1 98.25 64 LEU B N 1
ATOM 1661 C CA . LEU B 1 64 ? 14.953 9.992 -10.32 1 98.25 64 LEU B CA 1
ATOM 1662 C C . LEU B 1 64 ? 15.391 9.398 -8.984 1 98.25 64 LEU B C 1
ATOM 1664 O O . LEU B 1 64 ? 16.516 9.609 -8.547 1 98.25 64 LEU B O 1
ATOM 1668 N N . LEU B 1 65 ? 14.477 8.664 -8.328 1 98 65 LEU B N 1
ATOM 1669 C CA . LEU B 1 65 ? 14.844 7.988 -7.094 1 98 65 LEU B CA 1
ATOM 1670 C C . LEU B 1 65 ? 15.914 6.938 -7.348 1 98 65 LEU B C 1
ATOM 1672 O O . LEU B 1 65 ? 16.859 6.805 -6.566 1 98 65 LEU B O 1
ATOM 1676 N N . ALA B 1 66 ? 15.727 6.223 -8.422 1 97.38 66 ALA B N 1
ATOM 1677 C CA . ALA B 1 66 ? 16.688 5.188 -8.781 1 97.38 66 ALA B CA 1
ATOM 1678 C C . ALA B 1 66 ? 18.094 5.785 -8.977 1 97.38 66 ALA B C 1
ATOM 1680 O O . ALA B 1 66 ? 19.094 5.129 -8.695 1 97.38 66 ALA B O 1
ATOM 1681 N N . LYS B 1 67 ? 18.141 7.02 -9.406 1 96.75 67 LYS B N 1
ATOM 1682 C CA . LYS B 1 67 ? 19.391 7.723 -9.625 1 96.75 67 LYS B CA 1
ATOM 1683 C C . LYS B 1 67 ? 19.859 8.414 -8.344 1 96.75 67 LYS B C 1
ATOM 1685 O O . LYS B 1 67 ? 20.844 9.164 -8.367 1 96.75 67 LYS B O 1
ATOM 1690 N N . ARG B 1 68 ? 19.172 8.195 -7.281 1 95.19 68 ARG B N 1
ATOM 1691 C CA . ARG B 1 68 ? 19.484 8.742 -5.969 1 95.19 68 ARG B CA 1
ATOM 1692 C C . ARG B 1 68 ? 19.453 10.266 -5.984 1 95.19 68 ARG B C 1
ATOM 1694 O O . ARG B 1 68 ? 20.344 10.922 -5.422 1 95.19 68 ARG B O 1
ATOM 1701 N N . ASP B 1 69 ? 18.516 10.766 -6.77 1 94.06 69 ASP B N 1
ATOM 1702 C CA . ASP B 1 69 ? 18.328 12.211 -6.711 1 94.06 69 ASP B CA 1
ATOM 1703 C C . ASP B 1 69 ? 17.938 12.648 -5.301 1 94.06 69 ASP B C 1
ATOM 1705 O O . ASP B 1 69 ? 16.797 12.453 -4.871 1 94.06 69 ASP B O 1
ATOM 1709 N N . ARG B 1 70 ? 18.75 13.43 -4.656 1 94.69 70 ARG B N 1
ATOM 1710 C CA . ARG B 1 70 ? 18.594 13.781 -3.25 1 94.69 70 ARG B CA 1
ATOM 1711 C C . ARG B 1 70 ? 17.453 14.789 -3.066 1 94.69 70 ARG B C 1
ATOM 1713 O O . ARG B 1 70 ? 16.875 14.891 -1.981 1 94.69 70 ARG B O 1
ATOM 1720 N N . ARG B 1 71 ? 17.125 15.445 -4.098 1 97.31 71 ARG B N 1
ATOM 1721 C CA . ARG B 1 71 ? 16.109 16.484 -4 1 97.31 71 ARG B CA 1
ATOM 1722 C C . ARG B 1 71 ? 14.758 15.906 -3.617 1 97.31 71 ARG B C 1
ATOM 1724 O O . ARG B 1 71 ? 14.016 16.5 -2.842 1 97.31 71 ARG B O 1
ATOM 1731 N N . LEU B 1 72 ? 14.453 14.758 -4.191 1 98.06 72 LEU B N 1
ATOM 1732 C CA . LEU B 1 72 ? 13.156 14.141 -3.924 1 98.06 72 LEU B CA 1
ATOM 1733 C C . LEU B 1 72 ? 13.047 13.727 -2.463 1 98.06 72 LEU B C 1
ATOM 1735 O O . LEU B 1 72 ? 12.055 14.031 -1.798 1 98.06 72 LEU B O 1
ATOM 1739 N N . VAL B 1 73 ? 14.055 13.062 -1.975 1 97.81 73 VAL B N 1
ATOM 1740 C CA . VAL B 1 73 ? 14.031 12.57 -0.601 1 97.81 73 VAL B CA 1
ATOM 1741 C C . VAL B 1 73 ? 14.109 13.742 0.37 1 97.81 73 VAL B C 1
ATOM 1743 O O . VAL B 1 73 ? 13.508 13.711 1.447 1 97.81 73 VAL B O 1
ATOM 1746 N N . GLU B 1 74 ? 14.844 14.773 0.009 1 98.25 74 GLU B N 1
ATOM 1747 C CA . GLU B 1 74 ? 14.93 15.969 0.838 1 98.25 74 GLU B CA 1
ATOM 1748 C C . GLU B 1 74 ? 13.562 16.641 0.989 1 98.25 74 GLU B C 1
ATOM 1750 O O . GLU B 1 74 ? 13.219 17.125 2.068 1 98.25 74 GLU B O 1
ATOM 1755 N N . LEU B 1 75 ? 12.836 16.656 -0.126 1 98.38 75 LEU B N 1
ATOM 1756 C CA . LEU B 1 75 ? 11.477 17.188 -0.066 1 98.38 75 LEU B CA 1
ATOM 1757 C C . LEU B 1 75 ? 10.633 16.406 0.937 1 98.38 75 LEU B C 1
ATOM 1759 O O . LEU B 1 75 ? 9.922 17 1.752 1 98.38 75 LEU B O 1
ATOM 1763 N N . VAL B 1 76 ? 10.75 15.086 0.9 1 98.69 76 VAL B N 1
ATOM 1764 C CA . VAL B 1 76 ? 9.969 14.219 1.771 1 98.69 76 VAL B CA 1
ATOM 1765 C C . VAL B 1 76 ? 10.414 14.406 3.221 1 98.69 76 VAL B C 1
ATOM 1767 O O . VAL B 1 76 ? 9.578 14.516 4.121 1 98.69 76 VAL B O 1
ATOM 1770 N N . LYS B 1 77 ? 11.695 14.445 3.447 1 98.56 77 LYS B N 1
ATOM 1771 C CA . LYS B 1 77 ? 12.242 14.578 4.793 1 98.56 77 LYS B CA 1
ATOM 1772 C C . LYS B 1 77 ? 11.891 15.938 5.398 1 98.56 77 LYS B C 1
ATOM 1774 O O . LYS B 1 77 ? 11.656 16.047 6.605 1 98.56 77 LYS B O 1
ATOM 1779 N N . SER B 1 78 ? 11.836 16.938 4.57 1 98.44 78 SER B N 1
ATOM 1780 C CA . SER B 1 78 ? 11.578 18.297 5.055 1 98.44 78 SER B CA 1
ATOM 1781 C C . SER B 1 78 ? 10.086 18.531 5.281 1 98.44 78 SER B C 1
ATOM 1783 O O . SER B 1 78 ? 9.688 19.109 6.293 1 98.44 78 SER B O 1
ATOM 1785 N N . ASP B 1 79 ? 9.297 18.062 4.355 1 98.19 79 ASP B N 1
ATOM 1786 C CA . ASP B 1 79 ? 7.906 18.5 4.344 1 98.19 79 ASP B CA 1
ATOM 1787 C C . ASP B 1 79 ? 6.984 17.406 4.891 1 98.19 79 ASP B C 1
ATOM 1789 O O . ASP B 1 79 ? 5.949 17.703 5.492 1 98.19 79 ASP B O 1
ATOM 1793 N N . VAL B 1 80 ? 7.324 16.156 4.684 1 98.81 80 VAL B N 1
ATOM 1794 C CA . VAL B 1 80 ? 6.383 15.07 4.945 1 98.81 80 VAL B CA 1
ATOM 1795 C C . VAL B 1 80 ? 6.73 14.398 6.27 1 98.81 80 VAL B C 1
ATOM 1797 O O . VAL B 1 80 ? 5.859 14.188 7.113 1 98.81 80 VAL B O 1
ATOM 1800 N N . GLU B 1 81 ? 7.988 14.062 6.473 1 98.75 81 GLU B N 1
ATOM 1801 C CA . GLU B 1 81 ? 8.438 13.242 7.594 1 98.75 81 GLU B CA 1
ATOM 1802 C C . GLU B 1 81 ? 8.078 13.891 8.93 1 98.75 81 GLU B C 1
ATOM 1804 O O . GLU B 1 81 ? 7.57 13.227 9.836 1 98.75 81 GLU B O 1
ATOM 1809 N N . PRO B 1 82 ? 8.32 15.227 9.125 1 98.44 82 PRO B N 1
ATOM 1810 C CA . PRO B 1 82 ? 7.941 15.836 10.406 1 98.44 82 PRO B CA 1
ATOM 1811 C C . PRO B 1 82 ? 6.445 15.727 10.695 1 98.44 82 PRO B C 1
ATOM 1813 O O . PRO B 1 82 ? 6.047 15.562 11.844 1 98.44 82 PRO B O 1
ATOM 1816 N N . LEU B 1 83 ? 5.672 15.828 9.656 1 98.5 83 LEU B N 1
ATOM 1817 C CA . LEU B 1 83 ? 4.223 15.727 9.812 1 98.5 83 LEU B CA 1
ATOM 1818 C C . LEU B 1 83 ? 3.818 14.312 10.211 1 98.5 83 LEU B C 1
ATOM 1820 O O . LEU B 1 83 ? 2.977 14.125 11.094 1 98.5 83 LEU B O 1
ATOM 1824 N N . LEU B 1 84 ? 4.41 13.312 9.602 1 98.81 84 LEU B N 1
ATOM 1825 C CA . LEU B 1 84 ? 4.051 11.922 9.859 1 98.81 84 LEU B CA 1
ATOM 1826 C C . LEU B 1 84 ? 4.398 11.523 11.289 1 98.81 84 LEU B C 1
ATOM 1828 O O . LEU B 1 84 ? 3.799 10.602 11.844 1 98.81 84 LEU B O 1
ATOM 1832 N N . LYS B 1 85 ? 5.309 12.25 11.898 1 98.12 85 LYS B N 1
ATOM 1833 C CA . LYS B 1 85 ? 5.73 11.961 13.266 1 98.12 85 LYS B CA 1
ATOM 1834 C C . LYS B 1 85 ? 4.621 12.289 14.266 1 98.12 85 LYS B C 1
ATOM 1836 O O . LYS B 1 85 ? 4.66 11.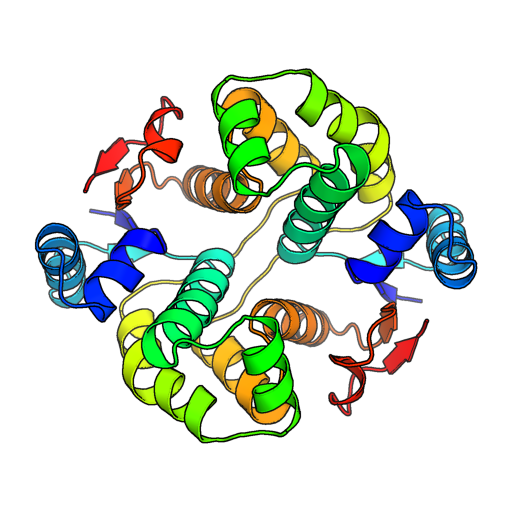836 15.414 1 98.12 85 LYS B O 1
ATOM 1841 N N . LEU B 1 86 ? 3.648 13.062 13.812 1 98.19 86 LEU B N 1
ATOM 1842 C CA . LEU B 1 86 ? 2.553 13.461 14.688 1 98.19 86 LEU B CA 1
ATOM 1843 C C . LEU B 1 86 ? 1.611 12.289 14.945 1 98.19 86 LEU B C 1
ATOM 1845 O O . LEU B 1 86 ? 0.804 12.328 15.875 1 98.19 86 LEU B O 1
ATOM 1849 N N . PHE B 1 87 ? 1.714 11.227 14.117 1 98.75 87 PHE B N 1
ATOM 1850 C CA . PHE B 1 87 ? 0.743 10.141 14.156 1 98.75 87 PHE B CA 1
ATOM 1851 C C . PHE B 1 87 ? 1.359 8.883 14.75 1 98.75 87 PHE B C 1
ATOM 1853 O O . PHE B 1 87 ? 2.582 8.727 14.758 1 98.75 87 PHE B O 1
ATOM 1860 N N . ILE B 1 88 ? 0.546 8.078 15.281 1 98.81 88 ILE B N 1
ATOM 1861 C CA . ILE B 1 88 ? 0.95 6.734 15.688 1 98.81 88 ILE B CA 1
ATOM 1862 C C . ILE B 1 88 ? 0.707 5.754 14.539 1 98.81 88 ILE B C 1
ATOM 1864 O O . ILE B 1 88 ? -0.404 5.672 14.008 1 98.81 88 ILE B O 1
ATOM 1868 N N . THR B 1 89 ? 1.709 5.062 14.133 1 98.88 89 THR B N 1
ATOM 1869 C CA . THR B 1 89 ? 1.603 4.113 13.031 1 98.88 89 THR B CA 1
ATOM 1870 C C . THR B 1 89 ? 1.184 2.736 13.539 1 98.88 89 THR B C 1
ATOM 1872 O O . THR B 1 89 ? 1.84 2.164 14.414 1 98.88 89 THR B O 1
ATOM 1875 N N . LEU B 1 90 ? 0.148 2.238 12.977 1 98.94 90 LEU B N 1
ATOM 1876 C CA . LEU B 1 90 ? -0.379 0.941 13.391 1 98.94 90 LEU B CA 1
ATOM 1877 C C . LEU B 1 90 ? 0.146 -0.172 12.492 1 98.94 90 LEU B C 1
ATOM 1879 O O . LEU B 1 90 ? 0.231 -0.002 11.273 1 98.94 90 LEU B O 1
ATOM 1883 N N . PRO B 1 91 ? 0.521 -1.314 13.133 1 98.88 91 PRO B N 1
ATOM 1884 C CA . PRO B 1 91 ? 0.843 -2.486 12.312 1 98.88 91 PRO B CA 1
ATOM 1885 C C . PRO B 1 91 ? -0.328 -2.941 11.445 1 98.88 91 PRO B C 1
ATOM 1887 O O . PRO B 1 91 ? -1.487 -2.805 11.844 1 98.88 91 PRO B O 1
ATOM 1890 N N . ILE B 1 92 ? 0.007 -3.408 10.25 1 98.94 92 ILE B N 1
ATOM 1891 C CA . ILE B 1 92 ? -0.995 -4.023 9.391 1 98.94 92 ILE B CA 1
ATOM 1892 C C . ILE B 1 92 ? -0.942 -5.539 9.531 1 98.94 92 ILE B C 1
ATOM 1894 O O . ILE B 1 92 ? 0.083 -6.164 9.242 1 98.94 92 ILE B O 1
ATOM 1898 N N . VAL B 1 93 ? -2.029 -6.074 10.031 1 98.69 93 VAL B N 1
ATOM 1899 C CA . VAL B 1 93 ? -2.148 -7.516 10.227 1 98.69 93 VAL B CA 1
ATOM 1900 C C . VAL B 1 93 ? -3.404 -8.031 9.523 1 98.69 93 VAL B C 1
ATOM 1902 O O . VAL B 1 93 ? -4.465 -8.148 10.148 1 98.69 93 VAL B O 1
ATOM 1905 N N . LEU B 1 94 ? -3.229 -8.312 8.266 1 98.69 94 LEU B N 1
ATOM 1906 C CA . LEU B 1 94 ? -4.387 -8.695 7.469 1 98.69 94 LEU B CA 1
ATOM 1907 C C . LEU B 1 94 ? -4.043 -9.852 6.535 1 98.69 94 LEU B C 1
ATOM 1909 O O . LEU B 1 94 ? -2.912 -9.961 6.062 1 98.69 94 LEU B O 1
ATOM 1913 N N . GLU B 1 95 ? -5.027 -10.656 6.332 1 98.69 95 GLU B N 1
ATOM 1914 C CA . GLU B 1 95 ? -4.938 -11.695 5.309 1 98.69 95 GLU B CA 1
ATOM 1915 C C . GLU B 1 95 ? -5.602 -11.25 4.008 1 98.69 95 GLU B C 1
ATOM 1917 O O . GLU B 1 95 ? -6.52 -10.422 4.023 1 98.69 95 GLU B O 1
ATOM 1922 N N . PRO B 1 96 ? -5.102 -11.836 2.891 1 98.88 96 PRO B N 1
ATOM 1923 C CA . PRO B 1 96 ? -5.637 -11.43 1.591 1 98.88 96 PRO B CA 1
ATOM 1924 C C . PRO B 1 96 ? -7.156 -11.562 1.51 1 98.88 96 PRO B C 1
ATOM 1926 O O . PRO B 1 96 ? -7.828 -10.688 0.97 1 98.88 96 PRO B O 1
ATOM 1929 N N . HIS B 1 97 ? -7.727 -12.617 2.107 1 98.69 97 HIS B N 1
ATOM 1930 C CA . HIS B 1 97 ? -9.164 -12.836 1.988 1 98.69 97 HIS B CA 1
ATOM 1931 C C . HIS B 1 97 ? -9.953 -11.758 2.721 1 98.69 97 HIS B C 1
ATOM 1933 O O . HIS B 1 97 ? -11.055 -11.391 2.303 1 98.69 97 HIS B O 1
ATOM 1939 N N . GLU B 1 98 ? -9.422 -11.242 3.801 1 98.81 98 GLU B N 1
ATOM 1940 C CA . GLU B 1 98 ? -10.07 -10.156 4.516 1 98.81 98 GLU B CA 1
ATOM 1941 C C . GLU B 1 98 ? -10.172 -8.906 3.648 1 98.81 98 GLU B C 1
ATOM 1943 O O . GLU B 1 98 ? -11.203 -8.234 3.629 1 98.81 98 GLU B O 1
ATOM 1948 N N . ILE B 1 99 ? -9.078 -8.641 2.918 1 98.81 99 ILE B N 1
ATOM 1949 C CA . ILE B 1 99 ? -9.016 -7.465 2.059 1 98.81 99 ILE B CA 1
ATOM 1950 C C . ILE B 1 99 ? -10.031 -7.602 0.926 1 98.81 99 ILE B C 1
ATOM 1952 O O . ILE B 1 99 ? -10.812 -6.68 0.67 1 98.81 99 ILE B O 1
ATOM 1956 N N . ILE B 1 100 ? -10.047 -8.758 0.333 1 98.69 100 ILE B N 1
ATOM 1957 C CA . ILE B 1 100 ? -10.93 -9.023 -0.801 1 98.69 100 ILE B CA 1
ATOM 1958 C C . ILE B 1 100 ? -12.383 -8.969 -0.346 1 98.69 100 ILE B C 1
ATOM 1960 O O . ILE B 1 100 ? -13.234 -8.414 -1.037 1 98.69 100 ILE B O 1
ATOM 1964 N N . GLU B 1 101 ? -12.672 -9.477 0.857 1 98.38 101 GLU B N 1
ATOM 1965 C CA . GLU B 1 101 ? -14.023 -9.43 1.402 1 98.38 101 GLU B CA 1
ATOM 1966 C C . GLU B 1 101 ? -14.461 -7.996 1.677 1 98.38 101 GLU B C 1
ATOM 1968 O O . GLU B 1 101 ? -15.617 -7.637 1.435 1 98.38 101 GLU B O 1
ATOM 1973 N N . ALA B 1 102 ? -13.602 -7.219 2.199 1 98.38 102 ALA B N 1
ATOM 1974 C CA . ALA B 1 102 ? -13.922 -5.816 2.463 1 98.38 102 ALA B CA 1
ATOM 1975 C C . ALA B 1 102 ? -14.172 -5.059 1.163 1 98.38 102 ALA B C 1
ATOM 1977 O O . ALA B 1 102 ? -15.039 -4.184 1.105 1 98.38 102 ALA B O 1
ATOM 1978 N N . MET B 1 103 ? -13.359 -5.355 0.085 1 98.5 103 MET B N 1
ATOM 1979 C CA . MET B 1 103 ? -13.609 -4.766 -1.228 1 98.5 103 MET B CA 1
ATOM 1980 C C . MET B 1 103 ? -15.031 -5.062 -1.693 1 98.5 103 MET B C 1
ATOM 1982 O O . MET B 1 103 ? -15.719 -4.172 -2.199 1 98.5 103 MET B O 1
ATOM 1986 N N . GLU B 1 104 ? -15.391 -6.309 -1.495 1 98.06 104 GLU B N 1
ATOM 1987 C CA . GLU B 1 104 ? -16.719 -6.754 -1.927 1 98.06 104 GLU B CA 1
ATOM 1988 C C . GLU B 1 104 ? -17.812 -6.098 -1.097 1 98.06 104 GLU B C 1
ATOM 1990 O O . GLU B 1 104 ? -18.797 -5.59 -1.646 1 98.06 104 GLU B O 1
ATOM 1995 N N . GLU B 1 105 ? -17.672 -6.121 0.16 1 97.94 105 GLU B N 1
ATOM 1996 C CA . GLU B 1 105 ? -18.703 -5.684 1.093 1 97.94 105 GLU B CA 1
ATOM 1997 C C . GLU B 1 105 ? -18.938 -4.176 1.001 1 97.94 105 GLU B C 1
ATOM 1999 O O . GLU B 1 105 ? -20.062 -3.705 1.092 1 97.94 105 GLU B O 1
ATOM 2004 N N . TYR B 1 106 ? -17.891 -3.439 0.789 1 98 106 TYR B N 1
ATOM 2005 C CA . TYR B 1 106 ? -18.016 -1.993 0.937 1 98 106 TYR B CA 1
ATOM 2006 C C . TYR B 1 106 ? -17.719 -1.283 -0.38 1 98 106 TYR B C 1
ATOM 2008 O O . TYR B 1 106 ? -17.828 -0.058 -0.47 1 98 106 TYR B O 1
ATOM 2016 N N . GLY B 1 107 ? -17.312 -2.014 -1.411 1 97.81 107 GLY B N 1
ATOM 2017 C CA . GLY B 1 107 ? -17.031 -1.405 -2.703 1 97.81 107 GLY B CA 1
ATOM 2018 C C . GLY B 1 107 ? -15.789 -0.539 -2.701 1 97.81 107 GLY B C 1
ATOM 2019 O O . GLY B 1 107 ? -15.797 0.575 -3.23 1 97.81 107 GLY B O 1
ATOM 2020 N N . LEU B 1 108 ? -14.742 -1.073 -2.105 1 98.12 108 LEU B N 1
ATOM 2021 C CA . LEU B 1 108 ? -13.531 -0.289 -1.91 1 98.12 108 LEU B CA 1
ATOM 2022 C C . LEU B 1 108 ? -12.406 -0.792 -2.811 1 98.12 108 LEU B C 1
ATOM 2024 O O . LEU B 1 108 ? -12.367 -1.975 -3.16 1 98.12 108 LEU B O 1
ATOM 2028 N N . MET B 1 109 ? -11.523 0.139 -3.207 1 98 109 MET B N 1
ATOM 2029 C CA . MET B 1 109 ? -10.219 -0.263 -3.729 1 98 109 MET B CA 1
ATOM 2030 C C . MET B 1 109 ? -9.398 -0.97 -2.656 1 98 109 MET B C 1
ATOM 2032 O O . MET B 1 109 ? -9.664 -0.812 -1.463 1 98 109 MET B O 1
ATOM 2036 N N . PRO B 1 110 ? -8.422 -1.749 -3.018 1 98.31 110 PRO B N 1
ATOM 2037 C CA . PRO B 1 110 ? -7.688 -2.564 -2.045 1 98.31 110 PRO B CA 1
ATOM 2038 C C . PRO B 1 110 ? -7.012 -1.728 -0.961 1 98.31 110 PRO B C 1
ATOM 2040 O O . PRO B 1 110 ? -7.074 -2.076 0.221 1 98.31 110 PRO B O 1
ATOM 2043 N N . ALA B 1 111 ? -6.395 -0.603 -1.3 1 98.31 111 ALA B N 1
ATOM 2044 C CA . ALA B 1 111 ? -5.715 0.234 -0.313 1 98.31 111 ALA B CA 1
ATOM 2045 C C . ALA B 1 111 ? -6.695 0.74 0.743 1 98.31 111 ALA B C 1
ATOM 2047 O O . ALA B 1 111 ? -6.395 0.715 1.938 1 98.31 111 ALA B O 1
ATOM 2048 N N . ASP B 1 112 ? -7.871 1.141 0.329 1 98.62 112 ASP B N 1
ATOM 2049 C CA . ASP B 1 112 ? -8.891 1.619 1.256 1 98.62 112 ASP B CA 1
ATOM 2050 C C . ASP B 1 112 ? -9.43 0.479 2.119 1 98.62 112 ASP B C 1
ATOM 2052 O O . ASP B 1 112 ? -9.773 0.685 3.285 1 98.62 112 ASP B O 1
ATOM 2056 N N . ALA B 1 113 ? -9.516 -0.709 1.521 1 98.75 113 ALA B N 1
ATOM 2057 C CA . ALA B 1 113 ? -9.914 -1.884 2.293 1 98.75 113 ALA B CA 1
ATOM 2058 C C . ALA B 1 113 ? -8.914 -2.172 3.408 1 98.75 113 ALA B C 1
ATOM 2060 O O . ALA B 1 113 ? -9.305 -2.467 4.539 1 98.75 113 ALA B O 1
ATOM 2061 N N . VAL B 1 114 ? -7.648 -2.062 3.105 1 98.88 114 VAL B N 1
ATOM 2062 C CA . VAL B 1 114 ? -6.605 -2.283 4.102 1 98.88 114 VAL B CA 1
ATOM 2063 C C . VAL B 1 114 ? -6.738 -1.257 5.223 1 98.88 114 VAL B C 1
ATOM 2065 O O . VAL B 1 114 ? -6.648 -1.604 6.402 1 98.88 114 VAL B O 1
ATOM 2068 N N . ILE B 1 115 ? -6.977 -0.014 4.875 1 98.88 115 ILE B N 1
ATOM 2069 C CA . ILE B 1 115 ? -7.109 1.063 5.852 1 98.88 115 ILE B CA 1
ATOM 2070 C C . ILE B 1 115 ? -8.328 0.815 6.73 1 98.88 115 ILE B C 1
ATOM 2072 O O . ILE B 1 115 ? -8.234 0.848 7.961 1 98.88 115 ILE B O 1
ATOM 2076 N N . ALA B 1 116 ? -9.461 0.491 6.141 1 98.75 116 ALA B N 1
ATOM 2077 C CA . ALA B 1 116 ? -10.688 0.233 6.891 1 98.75 116 ALA B CA 1
ATOM 2078 C C . ALA B 1 116 ? -10.508 -0.947 7.844 1 98.75 116 ALA B C 1
ATOM 2080 O O . ALA B 1 116 ? -10.945 -0.894 8.992 1 98.75 116 ALA B O 1
ATOM 2081 N N . LEU B 1 117 ? -9.867 -1.975 7.363 1 98.88 117 LEU B N 1
ATOM 2082 C CA . LEU B 1 117 ? -9.695 -3.178 8.164 1 98.88 117 LEU B CA 1
ATOM 2083 C C . LEU B 1 117 ? -8.703 -2.936 9.297 1 98.88 117 LEU B C 1
ATOM 2085 O O . LEU B 1 117 ? -8.836 -3.51 10.383 1 98.88 117 LEU B O 1
ATOM 2089 N N . THR B 1 118 ? -7.699 -2.053 9.023 1 98.88 118 THR B N 1
ATOM 2090 C CA . THR B 1 118 ? -6.816 -1.639 10.109 1 98.88 118 THR B CA 1
ATOM 2091 C C . THR B 1 118 ? -7.605 -0.943 11.211 1 98.88 118 THR B C 1
ATOM 2093 O O . THR B 1 118 ? -7.422 -1.237 12.391 1 98.88 118 THR B O 1
ATOM 2096 N N . CYS B 1 119 ? -8.516 -0.045 10.82 1 98.75 119 CYS B N 1
ATOM 2097 C CA . CYS B 1 119 ? -9.391 0.619 11.781 1 98.75 119 CYS B CA 1
ATOM 2098 C C . CYS B 1 119 ? -10.172 -0.4 12.594 1 98.75 119 CYS B C 1
ATOM 2100 O O . CYS B 1 119 ? -10.188 -0.338 13.828 1 98.75 119 CYS B O 1
ATOM 2102 N N . LYS B 1 120 ? -10.742 -1.338 11.906 1 98.69 120 LYS B N 1
ATOM 2103 C CA . LYS B 1 120 ? -11.555 -2.352 12.57 1 98.69 120 LYS B CA 1
ATOM 2104 C C . LYS B 1 120 ? -10.719 -3.172 13.547 1 98.69 120 LYS B C 1
ATOM 2106 O O . LYS B 1 120 ? -11.141 -3.414 14.68 1 98.69 120 LYS B O 1
ATOM 2111 N N . HIS B 1 121 ? -9.586 -3.59 13.125 1 98.69 121 HIS B N 1
ATOM 2112 C CA . HIS B 1 121 ? -8.703 -4.434 13.922 1 98.69 121 HIS B CA 1
ATOM 2113 C C . HIS B 1 121 ? -8.328 -3.76 15.234 1 98.69 121 HIS B C 1
ATOM 2115 O O . HIS B 1 121 ? -8.242 -4.422 16.281 1 98.69 121 HIS B O 1
ATOM 2121 N N . TYR B 1 122 ? -8.133 -2.445 15.211 1 98.69 122 TYR B N 1
ATOM 2122 C CA . TYR B 1 122 ? -7.621 -1.741 16.391 1 98.69 122 TYR B CA 1
ATOM 2123 C C . TYR B 1 122 ? -8.742 -1.009 17.109 1 98.69 122 TYR B C 1
ATOM 2125 O O . TYR B 1 122 ? -8.492 -0.235 18.031 1 98.69 122 TYR B O 1
ATOM 2133 N N . GLY B 1 123 ? -9.938 -1.198 16.688 1 98.38 123 GLY B N 1
ATOM 2134 C CA . GLY B 1 123 ? -11.078 -0.611 17.359 1 98.38 123 GLY B CA 1
ATOM 2135 C C . GLY B 1 123 ? -11.164 0.895 17.188 1 98.38 123 GLY B C 1
ATOM 2136 O O . GLY B 1 123 ? -11.508 1.609 18.141 1 98.38 123 GLY B O 1
ATOM 2137 N N . ILE B 1 124 ? -10.703 1.377 16.094 1 98.62 124 ILE B N 1
ATOM 2138 C CA . ILE B 1 124 ? -10.828 2.785 15.734 1 98.62 124 ILE B CA 1
ATOM 2139 C C . ILE B 1 124 ? -12.023 2.971 14.797 1 98.62 124 ILE B C 1
ATOM 2141 O O . ILE B 1 124 ? -11.984 2.533 13.641 1 98.62 124 ILE B O 1
ATOM 2145 N N . TYR B 1 125 ? -13.008 3.676 15.203 1 98.19 125 TYR B N 1
ATOM 2146 C CA . TYR B 1 125 ? -14.266 3.68 14.453 1 98.19 125 TYR B CA 1
ATOM 2147 C C . TYR B 1 125 ? -14.555 5.062 13.883 1 98.19 125 TYR B C 1
ATOM 2149 O O . TYR B 1 125 ? -15.688 5.359 13.508 1 98.19 125 TYR B O 1
ATOM 2157 N N . THR B 1 126 ? -13.547 5.926 13.875 1 98.56 126 THR B N 1
ATOM 2158 C CA . THR B 1 126 ? -13.617 7.227 13.219 1 98.56 126 THR B CA 1
ATOM 2159 C C . THR B 1 126 ? -12.406 7.445 12.32 1 98.56 126 THR B C 1
ATOM 2161 O O . THR B 1 126 ? -11.273 7.184 12.719 1 98.56 126 THR B O 1
ATOM 2164 N N . ILE B 1 127 ? -12.672 7.844 11.125 1 98.75 127 ILE B N 1
ATOM 2165 C CA . ILE B 1 127 ? -11.609 8.133 10.172 1 98.75 127 ILE B CA 1
ATOM 2166 C C . ILE B 1 127 ? -11.773 9.555 9.633 1 98.75 127 ILE B C 1
ATOM 2168 O O . ILE B 1 127 ? -12.891 10 9.367 1 98.75 127 ILE B O 1
ATOM 2172 N N . ALA B 1 128 ? -10.672 10.344 9.648 1 98.31 128 ALA B N 1
ATOM 2173 C CA . ALA B 1 128 ? -10.633 11.617 8.93 1 98.31 128 ALA B CA 1
ATOM 2174 C C . ALA B 1 128 ? -10.227 11.406 7.469 1 98.31 128 ALA B C 1
ATOM 2176 O O . ALA B 1 128 ? -9.133 10.922 7.184 1 98.31 128 ALA B O 1
ATOM 2177 N N . ALA B 1 129 ? -11.109 11.695 6.59 1 98.06 129 ALA B N 1
ATOM 2178 C CA . ALA B 1 129 ? -10.883 11.531 5.156 1 98.06 129 ALA B CA 1
ATOM 2179 C C . ALA B 1 129 ? -11.672 12.562 4.355 1 98.06 129 ALA B C 1
ATOM 2181 O O . ALA B 1 129 ? -12.742 13.008 4.785 1 98.06 129 ALA B O 1
ATOM 2182 N N . LEU B 1 130 ? -11.133 12.992 3.193 1 95.25 130 LEU B N 1
ATOM 2183 C CA . LEU B 1 130 ? -11.812 13.977 2.355 1 95.25 130 LEU B CA 1
ATOM 2184 C C . LEU B 1 130 ? -12.617 13.289 1.259 1 95.25 130 LEU B C 1
ATOM 2186 O O . LEU B 1 130 ? -13.562 13.875 0.713 1 95.25 130 LEU B O 1
ATOM 2190 N N . ASP B 1 131 ? -12.289 12.094 0.934 1 86.94 131 ASP B N 1
ATOM 2191 C CA . ASP B 1 131 ? -13.07 11.391 -0.076 1 86.94 131 ASP B CA 1
ATOM 2192 C C . ASP B 1 131 ? -14.18 10.555 0.569 1 86.94 131 ASP B C 1
ATOM 2194 O O . ASP B 1 131 ? -14.078 10.188 1.741 1 86.94 131 ASP B O 1
ATOM 2198 N N . ASP B 1 132 ? -15.234 10.203 -0.154 1 90.56 132 ASP B N 1
ATOM 2199 C CA . ASP B 1 132 ? -16.469 9.648 0.384 1 90.56 132 ASP B CA 1
ATOM 2200 C C . ASP B 1 132 ? -16.469 8.125 0.318 1 90.56 132 ASP B C 1
ATOM 2202 O O . ASP B 1 132 ? -17.453 7.477 0.67 1 90.56 132 ASP B O 1
ATOM 2206 N N . ASP B 1 133 ? -15.398 7.543 -0.023 1 95.31 133 ASP B N 1
ATOM 2207 C CA . ASP B 1 133 ? -15.398 6.094 -0.199 1 95.31 133 ASP B CA 1
ATOM 2208 C C . ASP B 1 133 ? -15.656 5.379 1.126 1 95.31 133 ASP B C 1
ATOM 2210 O O . ASP B 1 133 ? -16.406 4.402 1.173 1 95.31 133 ASP B O 1
ATOM 2214 N N . PHE B 1 134 ? -15.141 5.902 2.186 1 98.06 134 PHE B N 1
ATOM 2215 C CA . PHE B 1 134 ? -15.25 5.25 3.482 1 98.06 134 PHE B CA 1
ATOM 2216 C C . PHE B 1 134 ? -16.656 5.391 4.043 1 98.06 134 PHE B C 1
ATOM 2218 O O . PHE B 1 134 ? -17.031 4.688 4.984 1 98.06 134 PHE B O 1
ATOM 2225 N N . ARG B 1 135 ? -17.484 6.285 3.477 1 97.31 135 ARG B N 1
ATOM 2226 C CA . ARG B 1 135 ? -18.844 6.488 3.949 1 97.31 135 ARG B CA 1
ATOM 2227 C C . ARG B 1 135 ? -19.719 5.266 3.66 1 97.31 135 ARG B C 1
ATOM 2229 O O . ARG B 1 135 ? -20.781 5.102 4.254 1 97.31 135 ARG B O 1
ATOM 2236 N N . ARG B 1 136 ? -19.25 4.449 2.848 1 97.5 136 ARG B N 1
ATOM 2237 C CA . ARG B 1 136 ? -19.984 3.232 2.506 1 97.5 136 ARG B CA 1
ATOM 2238 C C . ARG B 1 136 ? -19.812 2.166 3.58 1 97.5 136 ARG B C 1
ATOM 2240 O O . ARG B 1 136 ? -20.453 1.114 3.529 1 97.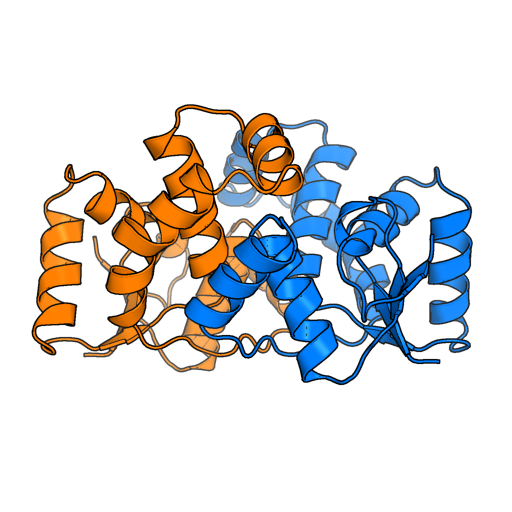5 136 ARG B O 1
ATOM 2247 N N . ILE B 1 137 ? -18.984 2.404 4.527 1 98.19 137 ILE B N 1
ATOM 2248 C CA . ILE B 1 137 ? -18.734 1.482 5.629 1 98.19 137 ILE B CA 1
ATOM 2249 C C . ILE B 1 137 ? -19.625 1.844 6.816 1 98.19 137 ILE B C 1
ATOM 2251 O O . ILE B 1 137 ? -19.375 2.836 7.508 1 98.19 137 ILE B O 1
ATOM 2255 N N . PRO B 1 138 ? -20.562 1.038 7.199 1 97.75 138 PRO B N 1
ATOM 2256 C CA . PRO B 1 138 ? -21.594 1.4 8.18 1 97.75 138 PRO B CA 1
ATOM 2257 C C . PRO B 1 138 ? -21.016 1.658 9.57 1 97.75 138 PRO B C 1
ATOM 2259 O O . PRO B 1 138 ? -21.562 2.467 10.32 1 97.75 138 PRO B O 1
ATOM 2262 N N . TRP B 1 139 ? -19.969 1.014 9.938 1 98.12 139 TRP B N 1
ATOM 2263 C CA . TRP B 1 139 ? -19.469 1.089 11.305 1 98.12 139 TRP B CA 1
ATOM 2264 C C . TRP B 1 139 ? -18.375 2.141 11.438 1 98.12 139 TRP B C 1
ATOM 2266 O O . TRP B 1 139 ? -17.844 2.367 12.531 1 98.12 139 TRP B O 1
ATOM 2276 N N . LEU B 1 140 ? -17.953 2.762 10.375 1 98.38 140 LEU B N 1
ATOM 2277 C CA . LEU B 1 140 ? -16.844 3.719 10.359 1 98.38 140 LEU B CA 1
ATOM 2278 C C . LEU B 1 140 ? -17.359 5.141 10.172 1 98.38 140 LEU B C 1
ATOM 2280 O O . LEU B 1 140 ? -17.891 5.477 9.109 1 98.38 140 LEU B O 1
ATOM 2284 N N . LYS B 1 141 ? -17.219 5.934 11.195 1 98.06 141 LYS B N 1
ATOM 2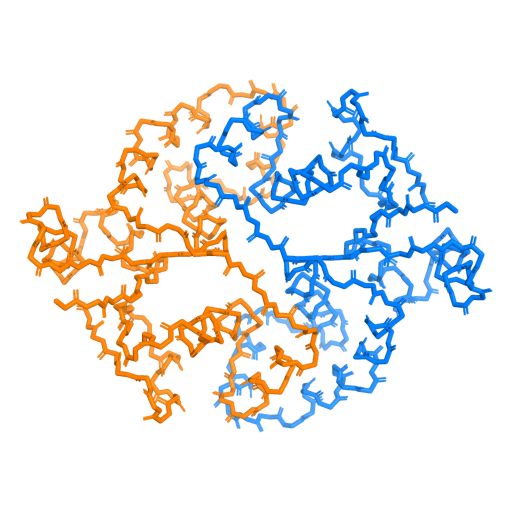285 C CA . LYS B 1 141 ? -17.594 7.34 11.094 1 98.06 141 LYS B CA 1
ATOM 2286 C C . LYS B 1 141 ? -16.547 8.141 10.32 1 98.06 141 LYS B C 1
ATOM 2288 O O . LYS B 1 141 ? -15.359 8.078 10.625 1 98.06 141 LYS B O 1
ATOM 2293 N N . VAL B 1 142 ? -17.016 8.906 9.328 1 98.12 142 VAL B N 1
ATOM 2294 C CA . VAL B 1 142 ? -16.109 9.711 8.523 1 98.12 142 VAL B CA 1
ATOM 2295 C C . VAL B 1 142 ? -16.25 11.18 8.898 1 98.12 142 VAL B C 1
ATOM 2297 O O . VAL B 1 142 ? -17.359 11.727 8.914 1 98.12 142 VAL B O 1
ATOM 2300 N N . ILE B 1 143 ? -15.141 11.75 9.188 1 95.88 143 ILE B N 1
ATOM 2301 C CA . ILE B 1 143 ? -15.133 13.188 9.438 1 95.88 143 ILE B CA 1
ATOM 2302 C C . ILE B 1 143 ? -14.227 13.883 8.422 1 95.88 143 ILE B C 1
ATOM 2304 O O . ILE B 1 143 ? -13.234 13.305 7.977 1 95.88 143 ILE B O 1
ATOM 2308 N N . PRO B 1 144 ? -14.594 15.141 7.992 1 85.5 144 PRO B N 1
ATOM 2309 C CA . PRO B 1 144 ? -13.781 15.852 7.008 1 85.5 144 PRO B CA 1
ATOM 2310 C C . PRO B 1 144 ? -12.602 16.594 7.637 1 85.5 144 PRO B C 1
ATOM 2312 O O . PRO B 1 144 ? -12.656 16.953 8.812 1 85.5 144 PRO B O 1
#

Radius of gyration: 18.45 Å; Cα contacts (8 Å, |Δi|>4): 493; chains: 2; bounding box: 44×52×42 Å

Foldseek 3Di:
DEAEEALQLLLCVLVVHDVQSVVVLVCLVVVVYAYEYEPLSVVCNLQVNLCVVPVDDSVVVVVCVVVVPVVSVVCCVPRPVVSPVSHHYDDQDDDPVQLVVQCVQQVDDSSVSSSVVSCVVVVHQEYEHDDCSCVSPPRHHYDD/DEAEEALQLLLCVLVVHDVQSVVVLVCLVVVVYAYEYEPLSVVCNLQVNLCVVPVDDSVVVVVCVVVVPVVSVVCCVVRPVVSPVSHHYDDQDDDPVQLVVQCVQQVDDSSVSSSVVSCVVVVHQEYEHDDCSCVSPVRHHYDD

Solvent-accessible surface area (backbone atoms only — not comparable to full-atom values): 15042 Å² total; per-residue (Å²): 97,64,30,34,47,37,36,55,29,54,47,32,38,74,66,70,75,35,70,45,25,46,51,55,52,49,35,29,72,69,64,63,30,47,38,30,38,35,64,67,35,49,32,48,33,53,53,50,46,52,32,68,76,66,68,47,52,71,69,56,50,44,53,40,28,59,68,54,44,58,66,61,51,48,48,40,56,68,65,44,48,66,58,58,65,64,37,49,64,44,64,43,79,66,52,69,67,58,35,54,49,39,20,58,74,41,20,38,53,52,67,55,19,48,52,53,50,44,26,59,75,70,71,37,47,30,34,34,34,72,66,69,68,58,64,56,34,88,77,40,44,71,38,93,96,64,31,34,47,37,37,56,28,54,47,31,39,74,66,69,74,36,70,47,27,45,52,55,51,50,36,31,71,70,64,63,30,48,39,29,38,35,62,67,35,50,32,48,33,54,53,50,46,50,32,66,77,66,70,46,53,71,68,56,49,44,53,39,27,57,67,55,44,58,65,62,49,49,49,40,56,68,65,44,48,65,58,58,65,64,37,49,63,44,62,42,80,63,52,70,66,59,35,55,48,39,21,57,75,41,20,38,53,50,67,56,19,47,51,52,49,45,27,58,75,70,70,37,48,31,32,33,34,73,66,69,68,59,65,56,35,90,76,40,44,75,39,92

Sequence (288 aa):
MRIFVDSSIILAFLAGQDERAYRIVEEIENHAIIGYINAVVVDEVVHGYLRLATGLSSKRIRQLLAKRDRRLVELVKSDVEPLLKLFITLPIVLEPHEIIEAMEEYGLMPADAVIALTCKHYGIYTIAALDDDFRRIPWLKVIPMRIFVDSSIILAFLAGQDERAYRIVEEIENHAIIGYINAVVVDEVVHGYLRLATGLSSKRIRQLLAKRDRRLVELVKSDVEPLLKLFITLPIVLEPHEIIEAMEEYGLMPADAVIALTCKHYGIYTIAALDDDFRRIPWLKVIP

Secondary structure (DSSP, 8-state):
-EEEE-HHHHHHHHHT--HHHHHHHHHHHTTSSEEEEEHHHHHHHHHHHHHHHH---HHHHHHHHHTT-HHHHHHIIIIIHHHHTTSEEEPB---HHHHHHHHHHHT--HHHHHHHHHHHHHT--EEE-SSSGGGG-TT-EEE-/-EEEE-HHHHHHHHHT--HHHHHHHHHHHTTSSEEEEEHHHHHHHHHHHHHHHH---HHHHHHHHHTT-HHHHHHIIIIIHHHHTTSEEEPB---HHHHHHHHHHHT--HHHHHHHHHHHHTT--EEE-SSSGGGG-TT-EEE-

Organism: Pyrolobus fumarii (strain DSM 11204 / 1A) (NCBI:txid694429)